Protein AF-A0AAX4JDZ2-F1 (afdb_monomer_lite)

InterPro domains:
  IPR023346 Lysozyme-like domain superfamily [SSF53955] (134-246)

Radius of gyration: 24.11 Å; chains: 1; bounding box: 50×88×42 Å

Foldseek 3Di:
DDDDDDDDDDDDDDDDCLVVVLVVVVVVVPDPVVVVPDPDPPDPDDQDADDDDPDDDDPVNVVVSVVVPDDDPPDDHDHDDDPPPPPPPVPPQDLLLVLVLVVLCVVVPVVVSVVCVVLSSVLLSLCVVQQPDDLLLSLLLSLQLCLVQVHVVFFFDDPDPPDPLFFFGASNRGGDLVLLVVLLVQQPVSDNCSVVVVVLNDSDSSSSNSVSSSVCVQCPPHDSDLLSVCVSSVDVQSVVCVVVVVPDPRDPSSVSSVVSSVVSSVSSVD

Secondary structure (DSSP, 8-state):
----------------SHHHHHHHHHHHHT-HHHHTT---TT------------SS--HHHHHHHHHHS---TTS----------------PPPHHHHHHHHHHHHHH-HHHHHHHHHHHHHHHHHHHHH----HHHHHHHHHHHHHHTTTTT-SB-SS-SS-GGG--BTTTTB-SHHHHHHHHHH-TT---TTT-GGGGGS--HHHHHHHHHHHHHHSTTS--SHHHHHHHH--HHHHHHHHTTT-SPPPHHHHHHHHHHHHHHHHHH-

Structure (mmCIF, N/CA/C/O backbone):
data_AF-A0AAX4JDZ2-F1
#
_entry.id   AF-A0AAX4JDZ2-F1
#
loop_
_atom_site.group_PDB
_atom_site.id
_atom_site.type_symbol
_atom_site.label_atom_id
_atom_site.label_alt_id
_atom_site.label_comp_id
_atom_site.label_asym_id
_atom_site.label_entity_id
_atom_site.label_seq_id
_atom_site.pdbx_PDB_ins_code
_atom_site.Cartn_x
_atom_site.Cartn_y
_atom_site.Cartn_z
_atom_site.occupancy
_atom_site.B_iso_or_equiv
_atom_site.auth_seq_id
_atom_site.auth_comp_id
_atom_site.auth_asym_id
_atom_site.auth_atom_id
_atom_site.pdbx_PDB_model_num
ATOM 1 N N . MET A 1 1 ? 17.014 59.373 21.512 1.00 30.84 1 MET A N 1
ATOM 2 C CA . MET A 1 1 ? 15.820 59.521 20.658 1.00 30.84 1 MET A CA 1
ATOM 3 C C . MET A 1 1 ? 15.565 58.153 20.028 1.00 30.84 1 MET A C 1
ATOM 5 O O . MET A 1 1 ? 16.362 57.772 19.191 1.00 30.84 1 MET A O 1
ATOM 9 N N . LEU A 1 2 ? 14.574 57.427 20.584 1.00 27.11 2 LEU A N 1
ATOM 10 C CA . LEU A 1 2 ? 13.854 56.201 20.146 1.00 27.11 2 LEU A CA 1
ATOM 11 C C . LEU A 1 2 ? 14.637 55.051 19.458 1.00 27.11 2 LEU A C 1
ATOM 13 O O . LEU A 1 2 ? 15.335 55.290 18.490 1.00 27.11 2 LEU A O 1
ATOM 17 N N . CYS A 1 3 ? 14.450 53.751 19.706 1.00 23.94 3 CYS A N 1
ATOM 18 C CA . CYS A 1 3 ? 13.946 52.873 20.777 1.00 23.94 3 CYS A CA 1
ATOM 19 C C . CYS A 1 3 ? 13.861 51.464 20.134 1.00 23.94 3 CYS A C 1
ATOM 21 O O . CYS A 1 3 ? 13.237 51.368 19.087 1.00 23.94 3 CYS A O 1
ATOM 23 N N . PHE A 1 4 ? 14.396 50.421 20.797 1.00 25.47 4 PHE A N 1
ATOM 24 C CA . PHE A 1 4 ? 14.021 48.982 20.730 1.00 25.47 4 PHE A CA 1
ATOM 25 C C . PHE A 1 4 ? 14.063 48.238 19.362 1.00 25.47 4 PHE A C 1
ATOM 27 O O . PHE A 1 4 ? 13.753 48.777 18.318 1.00 25.47 4 PHE A O 1
ATOM 34 N N . SER A 1 5 ? 14.389 46.945 19.252 1.00 25.00 5 SER A N 1
ATOM 35 C CA . SER A 1 5 ? 14.371 45.836 20.217 1.00 25.00 5 SER A CA 1
ATOM 36 C C . SER A 1 5 ? 15.229 44.661 19.721 1.00 25.00 5 SER A C 1
ATOM 38 O O . SER A 1 5 ? 15.422 44.457 18.526 1.00 25.00 5 SER A O 1
ATOM 40 N N . GLN A 1 6 ? 15.727 43.897 20.690 1.00 29.98 6 GLN A N 1
ATOM 41 C CA . GLN A 1 6 ? 16.397 42.607 20.558 1.00 29.98 6 GLN A CA 1
ATOM 42 C C . GLN A 1 6 ? 15.488 41.540 19.931 1.00 29.98 6 GLN A C 1
ATOM 44 O O . GLN A 1 6 ? 14.283 41.541 20.173 1.00 29.98 6 GLN A O 1
ATOM 49 N N . LEU A 1 7 ? 16.094 40.534 19.294 1.00 23.05 7 LEU A N 1
ATOM 50 C CA . LEU A 1 7 ? 15.647 39.149 19.456 1.00 23.05 7 LEU A CA 1
ATOM 51 C C . LEU A 1 7 ? 16.812 38.179 19.232 1.00 23.05 7 LEU A C 1
ATOM 53 O O . LEU A 1 7 ? 17.302 37.979 18.124 1.00 23.05 7 LEU A O 1
ATOM 57 N N . LEU A 1 8 ? 17.251 37.608 20.349 1.00 28.73 8 LEU A N 1
ATOM 58 C CA . LEU A 1 8 ? 18.129 36.455 20.480 1.00 28.73 8 LEU A CA 1
ATOM 59 C C . LEU A 1 8 ? 17.208 35.303 20.902 1.00 28.73 8 LEU A C 1
ATOM 61 O O . LEU A 1 8 ? 16.627 35.394 21.980 1.00 28.73 8 LEU A O 1
ATOM 65 N N . VAL A 1 9 ? 17.055 34.248 20.095 1.00 22.81 9 VAL A N 1
ATOM 66 C CA . VAL A 1 9 ? 16.533 32.949 20.561 1.00 22.81 9 VAL A CA 1
ATOM 67 C C . VAL A 1 9 ? 17.255 31.813 19.834 1.00 22.81 9 VAL A C 1
ATOM 69 O O . VAL A 1 9 ? 17.346 31.780 18.610 1.00 22.81 9 VAL A O 1
ATOM 72 N N . PHE A 1 10 ? 17.774 30.895 20.648 1.00 27.27 10 PHE A N 1
ATOM 73 C CA . PHE A 1 10 ? 18.385 29.615 20.307 1.00 27.27 10 PHE A CA 1
ATOM 74 C C . PHE A 1 10 ? 17.372 28.610 19.739 1.00 27.27 10 PHE A C 1
ATOM 76 O O . PHE A 1 10 ? 16.238 28.528 20.203 1.00 27.27 10 PHE A O 1
ATOM 83 N N . GLY A 1 11 ? 17.842 27.741 18.842 1.00 23.28 11 GLY A N 1
ATOM 84 C CA . GLY A 1 11 ? 17.138 26.519 18.456 1.00 23.28 11 GLY A CA 1
ATOM 85 C C . GLY A 1 11 ? 18.018 25.595 17.618 1.00 23.28 11 GLY A C 1
ATOM 86 O O . GLY A 1 11 ? 17.948 25.616 16.396 1.00 23.28 11 GLY A O 1
ATOM 87 N N . MET A 1 12 ? 18.856 24.781 18.269 1.00 33.34 12 MET A N 1
ATOM 88 C CA . MET A 1 12 ? 19.470 23.609 17.637 1.00 33.34 12 MET A CA 1
ATOM 89 C C . MET A 1 12 ? 18.431 22.488 17.540 1.00 33.34 12 MET A C 1
ATOM 91 O O . MET A 1 12 ? 18.140 21.902 18.576 1.00 33.34 12 MET A O 1
ATOM 95 N N . ILE A 1 13 ? 17.933 22.146 16.342 1.00 26.91 13 ILE A N 1
ATOM 96 C CA . ILE A 1 13 ? 17.355 20.820 16.033 1.00 26.91 13 ILE A CA 1
ATOM 97 C C . ILE A 1 13 ? 17.616 20.449 14.553 1.00 26.91 13 ILE A C 1
ATOM 99 O O . ILE A 1 13 ? 17.142 21.117 13.643 1.00 26.91 13 ILE A O 1
ATOM 103 N N . SER A 1 14 ? 18.318 19.322 14.367 1.00 29.61 14 SER A N 1
ATOM 104 C CA . SER A 1 14 ? 18.312 18.380 13.227 1.00 29.61 14 SER A CA 1
ATOM 105 C C . SER A 1 14 ? 18.749 18.843 11.824 1.00 29.61 14 SER A C 1
ATOM 107 O O . SER A 1 14 ? 17.955 19.274 10.991 1.00 29.61 14 SER A O 1
ATOM 109 N N . VAL A 1 15 ? 20.010 18.540 11.507 1.00 36.84 15 VAL A N 1
ATOM 110 C CA . VAL A 1 15 ? 20.581 18.475 10.154 1.00 36.84 15 VAL A CA 1
ATOM 111 C C . VAL A 1 15 ? 20.045 17.228 9.431 1.00 36.84 15 VAL A C 1
ATOM 113 O O . VAL A 1 15 ? 20.502 16.125 9.712 1.00 36.84 15 VAL A O 1
ATOM 116 N N . ALA A 1 16 ? 19.083 17.375 8.512 1.00 32.06 16 ALA A N 1
ATOM 117 C CA . ALA A 1 16 ? 18.713 16.284 7.589 1.00 32.06 16 ALA A CA 1
ATOM 118 C C . ALA A 1 16 ? 18.135 16.713 6.219 1.00 32.06 16 ALA A C 1
ATOM 120 O O . ALA A 1 16 ? 17.876 15.849 5.389 1.00 32.06 16 ALA A O 1
ATOM 121 N N . SER A 1 17 ? 17.951 18.007 5.926 1.00 39.69 17 SER A N 1
ATOM 122 C CA . SER A 1 17 ? 17.262 18.460 4.694 1.00 39.69 17 SER A CA 1
ATOM 123 C C . SER A 1 17 ? 18.022 19.493 3.850 1.00 39.69 17 SER A C 1
ATOM 125 O O . SER A 1 17 ? 17.477 20.040 2.896 1.00 39.69 17 SER A O 1
ATOM 127 N N . CYS A 1 18 ? 19.290 19.767 4.162 1.00 39.09 18 CYS A N 1
ATOM 128 C CA . CYS A 1 18 ? 20.051 20.821 3.479 1.00 39.09 18 CYS A CA 1
ATOM 129 C C . CYS A 1 18 ? 20.471 20.428 2.040 1.00 39.09 18 CYS A C 1
ATOM 131 O O . CYS A 1 18 ? 20.629 21.290 1.177 1.00 39.09 18 CYS A O 1
ATOM 133 N N . SER A 1 19 ? 20.614 19.128 1.750 1.00 44.16 19 SER A N 1
ATOM 134 C CA . SER A 1 19 ? 21.010 18.624 0.425 1.00 44.16 19 SER A CA 1
ATOM 135 C C . SER A 1 19 ? 19.895 18.735 -0.618 1.00 44.16 19 SER A C 1
ATOM 137 O O . SER A 1 19 ? 20.158 19.144 -1.744 1.00 44.16 19 SER A O 1
ATOM 139 N N . SER A 1 20 ? 18.646 18.453 -0.242 1.00 46.78 20 SER A N 1
ATOM 140 C CA . SER A 1 20 ? 17.504 18.494 -1.163 1.00 46.78 20 SER A CA 1
ATOM 141 C C . SER A 1 20 ? 17.122 19.916 -1.577 1.00 46.78 20 SER A C 1
ATOM 143 O O . SER A 1 20 ? 16.695 20.124 -2.709 1.00 46.78 20 SER A O 1
ATOM 145 N N . LEU A 1 21 ? 17.321 20.908 -0.700 1.00 41.22 21 LEU A N 1
ATOM 146 C CA . LEU A 1 21 ? 17.082 22.317 -1.023 1.00 41.22 21 LEU A CA 1
ATOM 147 C C . LEU A 1 21 ? 18.132 22.855 -2.009 1.00 41.22 21 LEU A C 1
ATOM 149 O O . LEU A 1 21 ? 17.783 23.517 -2.985 1.00 41.22 21 LEU A O 1
ATOM 153 N N . MET A 1 22 ? 19.408 22.526 -1.787 1.00 44.38 22 MET A N 1
ATOM 154 C CA . MET A 1 22 ? 20.502 22.883 -2.697 1.00 44.38 22 MET A CA 1
ATOM 155 C C . MET A 1 22 ? 20.336 22.242 -4.079 1.00 44.38 22 MET A C 1
ATOM 157 O O . MET A 1 22 ? 20.552 22.917 -5.084 1.00 44.38 22 MET A O 1
ATOM 161 N N . GLU A 1 23 ? 19.899 20.981 -4.143 1.00 47.97 23 GLU A N 1
ATOM 162 C CA . GLU A 1 23 ? 19.609 20.292 -5.407 1.00 47.97 23 GLU A CA 1
ATOM 163 C C . GLU A 1 23 ? 18.425 20.924 -6.156 1.00 47.97 23 GLU A C 1
ATOM 165 O O . GLU A 1 23 ? 18.503 21.105 -7.370 1.00 47.97 23 GLU A O 1
ATOM 170 N N . LEU A 1 24 ? 17.360 21.331 -5.453 1.00 45.09 24 LEU A N 1
ATOM 171 C CA . LEU A 1 24 ? 16.207 22.026 -6.046 1.00 45.09 24 LEU A CA 1
ATOM 172 C C . LEU A 1 24 ? 16.579 23.410 -6.596 1.00 45.09 24 LEU A C 1
ATOM 174 O O . LEU A 1 24 ? 16.146 23.784 -7.686 1.00 45.09 24 LEU A O 1
ATOM 178 N N . VAL A 1 25 ? 17.414 24.158 -5.869 1.00 46.03 25 VAL A N 1
ATOM 179 C CA . VAL A 1 25 ? 17.917 25.469 -6.308 1.00 46.03 25 VAL A CA 1
ATOM 180 C C . VAL A 1 25 ? 18.849 25.321 -7.515 1.00 46.03 25 VAL A C 1
ATOM 182 O O . VAL A 1 25 ? 18.736 26.089 -8.470 1.00 46.03 25 VAL A O 1
ATOM 185 N N . GLN A 1 26 ? 19.723 24.311 -7.525 1.00 46.62 26 GLN A N 1
ATOM 186 C CA . GLN A 1 26 ? 20.589 24.016 -8.671 1.00 46.62 26 GLN A CA 1
ATOM 187 C C . GLN A 1 26 ? 19.784 23.567 -9.898 1.00 46.62 26 GLN A C 1
ATOM 189 O O . GLN A 1 26 ? 20.041 24.044 -11.001 1.00 46.62 26 GLN A O 1
ATOM 194 N N . GLN A 1 27 ? 18.766 22.719 -9.730 1.00 46.00 27 GLN A N 1
ATOM 195 C CA . GLN A 1 27 ? 17.892 22.298 -10.832 1.00 46.00 27 GLN A CA 1
ATOM 196 C C . GLN A 1 27 ? 17.083 23.462 -11.418 1.00 46.00 27 GLN A C 1
ATOM 198 O O . GLN A 1 27 ? 16.957 23.560 -12.639 1.00 46.00 27 GLN A O 1
ATOM 203 N N . ALA A 1 28 ? 16.590 24.378 -10.579 1.00 42.78 28 ALA A N 1
ATOM 204 C CA . ALA A 1 28 ? 15.895 25.578 -11.043 1.00 42.78 28 ALA A CA 1
ATOM 205 C C . ALA A 1 28 ? 16.829 26.520 -11.829 1.00 42.78 28 ALA A C 1
ATOM 207 O O . ALA A 1 28 ? 16.436 27.027 -12.883 1.00 42.78 28 ALA A O 1
ATOM 208 N N . ALA A 1 29 ? 18.076 26.689 -11.368 1.00 42.66 29 ALA A N 1
ATOM 209 C CA . ALA A 1 29 ? 19.101 27.511 -12.020 1.00 42.66 29 ALA A CA 1
ATOM 210 C C . ALA A 1 29 ? 19.595 26.940 -13.366 1.00 42.66 29 ALA A C 1
ATOM 212 O O . ALA A 1 29 ? 20.077 27.689 -14.215 1.00 42.66 29 ALA A O 1
ATOM 213 N N . HIS A 1 30 ? 19.460 25.628 -13.580 1.00 38.81 30 HIS A N 1
ATOM 214 C CA . HIS A 1 30 ? 19.855 24.950 -14.819 1.00 38.81 30 HIS A CA 1
ATOM 215 C C . HIS A 1 30 ? 18.712 24.755 -15.828 1.00 38.81 30 HIS A C 1
ATOM 217 O O . HIS A 1 30 ? 18.957 24.239 -16.916 1.00 38.81 30 HIS A O 1
ATOM 223 N N . SER A 1 31 ? 17.477 25.169 -15.518 1.00 38.97 31 SER A N 1
ATOM 224 C CA . SER A 1 31 ? 16.388 25.120 -16.500 1.00 38.97 31 SER A CA 1
ATOM 225 C C . SER A 1 31 ? 16.448 26.320 -17.460 1.00 38.97 31 SER A C 1
ATOM 227 O O . SER A 1 31 ? 16.406 27.482 -17.044 1.00 38.97 31 SER A O 1
ATOM 229 N N . ASP A 1 32 ? 16.496 26.052 -18.769 1.00 36.53 32 ASP A N 1
ATOM 230 C CA . ASP A 1 32 ? 16.532 27.074 -19.835 1.00 36.53 32 ASP A CA 1
ATOM 231 C C . ASP A 1 32 ? 15.329 28.036 -19.818 1.00 36.53 32 ASP A C 1
ATOM 233 O O . ASP A 1 32 ? 15.375 29.129 -20.386 1.00 36.53 32 ASP A O 1
ATOM 237 N N . SER A 1 33 ? 14.251 27.660 -19.128 1.00 36.38 33 SER A N 1
ATOM 238 C CA . SER A 1 33 ? 13.079 28.497 -18.865 1.00 36.38 33 SER A CA 1
ATOM 239 C C . SER A 1 33 ? 13.370 29.707 -17.969 1.00 36.38 33 SER A C 1
ATOM 241 O O . SER A 1 33 ? 12.733 30.742 -18.152 1.00 36.38 33 SER A O 1
ATOM 243 N N . TYR A 1 34 ? 14.335 29.620 -17.046 1.00 33.53 34 TYR A N 1
ATOM 244 C CA . TYR A 1 34 ? 14.702 30.731 -16.153 1.00 33.53 34 TYR A CA 1
ATOM 245 C C . TYR A 1 34 ? 15.837 31.601 -16.714 1.00 33.53 34 TYR A C 1
ATOM 247 O O . TYR A 1 34 ? 15.858 32.810 -16.483 1.00 33.53 34 TYR A O 1
ATOM 255 N N . ASN A 1 35 ? 16.726 31.029 -17.534 1.00 33.53 35 ASN A N 1
ATOM 256 C CA . ASN A 1 35 ? 17.834 31.765 -18.159 1.00 33.53 35 ASN A CA 1
ATOM 257 C C . ASN A 1 35 ? 17.394 32.771 -19.239 1.00 33.53 35 ASN A C 1
ATOM 259 O O . ASN A 1 35 ? 18.171 33.644 -19.617 1.00 33.53 35 ASN A O 1
ATOM 263 N N . LYS A 1 36 ? 16.138 32.721 -19.704 1.00 33.28 36 LYS A N 1
ATOM 264 C CA . LYS A 1 36 ? 15.611 33.686 -20.686 1.00 33.28 36 LYS A CA 1
ATOM 265 C C . LYS A 1 36 ? 15.254 35.064 -20.115 1.00 33.28 36 LYS A C 1
ATOM 267 O O . LYS A 1 36 ? 14.952 35.961 -20.896 1.00 33.28 36 LYS A O 1
ATOM 272 N N . ILE A 1 37 ? 15.293 35.266 -18.794 1.00 36.41 37 ILE A N 1
ATOM 273 C CA . ILE A 1 37 ? 14.879 36.542 -18.173 1.00 36.41 37 ILE A CA 1
ATOM 274 C C . ILE A 1 37 ? 16.061 37.502 -17.929 1.00 36.41 37 ILE A C 1
ATOM 276 O O . ILE A 1 37 ? 15.850 38.699 -17.732 1.00 36.41 37 ILE A O 1
ATOM 280 N N . CYS A 1 38 ? 17.310 37.046 -18.049 1.00 36.91 38 CYS A N 1
ATOM 281 C CA . CYS A 1 38 ? 18.481 37.862 -17.718 1.00 36.91 38 CYS A CA 1
ATOM 282 C C . CYS A 1 38 ? 19.455 38.001 -18.892 1.00 36.91 38 CYS A C 1
ATOM 284 O O . CYS A 1 38 ? 20.513 37.380 -18.900 1.00 36.91 38 CYS A O 1
ATOM 286 N N . VAL A 1 39 ? 19.136 38.864 -19.861 1.00 34.91 39 VAL A N 1
ATOM 287 C CA . VAL A 1 39 ? 20.132 39.347 -20.834 1.00 34.91 39 VAL A CA 1
ATOM 288 C C . VAL A 1 39 ? 19.979 40.855 -21.049 1.00 34.91 39 VAL A C 1
ATOM 290 O O . VAL A 1 39 ? 19.346 41.302 -21.998 1.00 34.91 39 VAL A O 1
ATOM 293 N N . ASP A 1 40 ? 20.571 41.641 -20.150 1.00 35.12 40 ASP A N 1
ATOM 294 C CA . ASP A 1 40 ? 21.174 42.943 -20.474 1.00 35.12 40 ASP A CA 1
ATOM 295 C C . ASP A 1 40 ? 22.268 43.251 -19.426 1.00 35.12 40 ASP A C 1
ATOM 297 O O . ASP A 1 40 ? 21.950 43.594 -18.285 1.00 35.12 40 ASP A O 1
ATOM 301 N N . PRO A 1 41 ? 23.566 43.121 -19.761 1.00 36.78 41 PRO A N 1
ATOM 302 C CA . PRO A 1 41 ? 24.662 43.346 -18.816 1.00 36.78 41 PRO A CA 1
ATOM 303 C C . PRO A 1 41 ? 24.849 44.811 -18.387 1.00 36.78 41 PRO A C 1
ATOM 305 O O . PRO A 1 41 ? 25.717 45.078 -17.554 1.00 36.78 41 PRO A O 1
ATOM 308 N N . LYS A 1 42 ? 24.115 45.772 -18.971 1.00 34.84 42 LYS A N 1
ATOM 309 C CA . LYS A 1 42 ? 24.341 47.212 -18.749 1.00 34.84 42 LYS A CA 1
ATOM 310 C C . LYS A 1 42 ? 23.187 47.947 -18.060 1.00 34.84 42 LYS A C 1
ATOM 312 O O . LYS A 1 42 ? 23.364 49.109 -17.708 1.00 34.84 42 LYS A O 1
ATOM 317 N N . ASN A 1 43 ? 22.065 47.279 -17.781 1.00 37.03 43 ASN A N 1
ATOM 318 C CA . ASN A 1 43 ? 20.909 47.862 -17.089 1.00 37.03 43 ASN A CA 1
ATOM 319 C C . ASN A 1 43 ? 20.535 47.049 -15.834 1.00 37.03 43 ASN A C 1
ATOM 321 O O . ASN A 1 43 ? 19.559 46.300 -15.810 1.00 37.03 43 ASN A O 1
ATOM 325 N N . CYS A 1 44 ? 21.303 47.212 -14.752 1.00 37.38 44 CYS A N 1
ATOM 326 C CA . CYS A 1 44 ? 20.942 46.686 -13.428 1.00 37.38 44 CYS A CA 1
ATOM 327 C C . CYS A 1 44 ? 19.861 47.556 -12.760 1.00 37.38 44 CYS A C 1
ATOM 329 O O . CYS A 1 44 ? 20.110 48.229 -11.763 1.00 37.38 44 CYS A O 1
ATOM 331 N N . SER A 1 45 ? 18.648 47.536 -13.304 1.00 35.78 45 SER A N 1
ATOM 332 C CA . SER A 1 45 ? 17.441 48.029 -12.631 1.00 35.78 45 SER A CA 1
ATOM 333 C C . SER A 1 45 ? 16.252 47.135 -12.971 1.00 35.78 45 SER A C 1
ATOM 335 O O . SER A 1 45 ? 15.269 47.555 -13.576 1.00 35.78 45 SER A O 1
ATOM 337 N N . ARG A 1 46 ? 16.333 45.855 -12.600 1.00 38.12 46 ARG A N 1
ATOM 338 C CA . ARG A 1 46 ? 15.165 44.971 -12.640 1.00 38.12 46 ARG A CA 1
ATOM 339 C C . ARG A 1 46 ? 15.029 44.209 -11.336 1.00 38.12 46 ARG A C 1
ATOM 341 O O . ARG A 1 46 ? 15.890 43.416 -10.963 1.00 38.12 46 ARG A O 1
ATOM 348 N N . GLU A 1 47 ? 13.933 44.499 -10.647 1.00 39.47 47 GLU A N 1
ATOM 349 C CA . GLU A 1 47 ? 13.402 43.693 -9.558 1.00 39.47 47 GLU A CA 1
ATOM 350 C C . GLU A 1 47 ? 13.156 42.276 -10.097 1.00 39.47 47 GLU A C 1
ATOM 352 O O . GLU A 1 47 ? 12.436 42.086 -11.075 1.00 39.47 47 GLU A O 1
ATOM 357 N N . CYS A 1 48 ? 13.819 41.280 -9.510 1.00 39.62 48 CYS A N 1
ATOM 358 C CA . CYS A 1 48 ? 13.557 39.879 -9.813 1.00 39.62 48 CYS A CA 1
ATOM 359 C C . CYS A 1 48 ? 12.551 39.353 -8.790 1.00 39.62 48 CYS A C 1
ATOM 361 O O . CYS A 1 48 ? 12.914 39.069 -7.649 1.00 39.62 48 CYS A O 1
ATOM 363 N N . ASP A 1 49 ? 11.292 39.221 -9.201 1.00 40.59 49 ASP A N 1
ATOM 364 C CA . ASP A 1 49 ? 10.258 38.588 -8.386 1.00 40.59 49 ASP A CA 1
ATOM 365 C C . ASP A 1 49 ? 10.428 37.065 -8.424 1.00 40.59 49 ASP A C 1
ATOM 367 O O . ASP A 1 49 ? 10.004 36.384 -9.360 1.00 40.59 49 ASP A O 1
ATOM 371 N N . ILE A 1 50 ? 11.050 36.507 -7.387 1.00 42.03 50 ILE A N 1
ATOM 372 C CA . ILE A 1 50 ? 11.156 35.057 -7.210 1.00 42.03 50 ILE A CA 1
ATOM 373 C C . ILE A 1 50 ? 9.962 34.586 -6.374 1.00 42.03 50 ILE A C 1
ATOM 375 O O . ILE A 1 50 ? 9.854 34.890 -5.187 1.00 42.03 50 ILE A O 1
ATOM 379 N N . LYS A 1 51 ? 9.063 33.809 -6.988 1.00 40.81 51 LYS A N 1
ATOM 380 C CA . LYS A 1 51 ? 7.982 33.108 -6.278 1.00 40.81 51 LYS A CA 1
ATOM 381 C C . LYS A 1 51 ? 8.481 31.741 -5.816 1.00 40.81 51 LYS A C 1
ATOM 383 O O . LYS A 1 51 ? 8.730 30.874 -6.647 1.00 40.81 51 LYS A O 1
ATOM 388 N N . ILE A 1 52 ? 8.600 31.544 -4.505 1.00 42.38 52 ILE A N 1
ATOM 389 C CA . ILE A 1 52 ? 8.990 30.258 -3.909 1.00 42.38 52 ILE A CA 1
ATOM 390 C C . ILE A 1 52 ? 7.759 29.631 -3.235 1.00 42.38 52 ILE A C 1
ATOM 392 O O . ILE A 1 52 ? 7.199 30.254 -2.332 1.00 42.38 52 ILE A O 1
ATOM 396 N N . PRO A 1 53 ? 7.318 28.422 -3.633 1.00 37.34 53 PRO A N 1
ATOM 397 C CA . PRO A 1 53 ? 6.259 27.700 -2.934 1.00 37.34 53 PRO A CA 1
ATOM 398 C C . PRO A 1 53 ? 6.744 27.262 -1.545 1.00 37.34 53 PRO A C 1
ATOM 400 O O . PRO A 1 53 ? 7.666 26.457 -1.408 1.00 37.34 53 PRO A O 1
ATOM 403 N N . THR A 1 54 ? 6.133 27.797 -0.492 1.00 42.91 54 THR A N 1
ATOM 404 C CA . THR A 1 54 ? 6.466 27.484 0.902 1.00 42.91 54 THR A CA 1
ATOM 405 C C . THR A 1 54 ? 5.881 26.142 1.314 1.00 42.91 54 THR A C 1
ATOM 407 O O . THR A 1 54 ? 4.772 26.086 1.832 1.00 42.91 54 THR A O 1
ATOM 410 N N . PHE A 1 55 ? 6.642 25.062 1.146 1.00 38.94 55 PHE A N 1
ATOM 411 C CA . PHE A 1 55 ? 6.409 23.859 1.954 1.00 38.94 55 PHE A CA 1
ATOM 412 C C . PHE A 1 55 ? 7.590 23.419 2.817 1.00 38.94 55 PHE A C 1
ATOM 414 O O . PHE A 1 55 ? 7.369 22.629 3.727 1.00 38.94 55 PHE A O 1
ATOM 421 N N . CYS A 1 56 ? 8.807 23.947 2.644 1.00 39.97 56 CYS A N 1
ATOM 422 C CA . CYS A 1 56 ? 9.969 23.476 3.414 1.00 39.97 56 CYS A CA 1
ATOM 423 C C . CYS A 1 56 ? 11.085 24.525 3.563 1.00 39.97 56 CYS A C 1
ATOM 425 O O . CYS A 1 56 ? 12.228 24.226 3.230 1.00 39.97 56 CYS A O 1
ATOM 427 N N . ILE A 1 57 ? 10.816 25.747 4.042 1.00 42.38 57 ILE A N 1
ATOM 428 C CA . ILE A 1 57 ? 11.933 26.659 4.339 1.00 42.38 57 ILE A CA 1
ATOM 429 C C . ILE A 1 57 ? 11.764 27.342 5.693 1.00 42.38 57 ILE A C 1
ATOM 431 O O . ILE A 1 57 ? 10.898 28.195 5.876 1.00 42.38 57 ILE A O 1
ATOM 435 N N . ALA A 1 58 ? 12.620 26.964 6.645 1.00 43.69 58 ALA A N 1
ATOM 436 C CA . ALA A 1 58 ? 12.895 27.786 7.813 1.00 43.69 58 ALA A CA 1
ATOM 437 C C . ALA A 1 58 ? 13.561 29.082 7.324 1.00 43.69 58 ALA A C 1
ATOM 439 O O . ALA A 1 58 ? 14.518 29.033 6.554 1.00 43.69 58 ALA A O 1
ATOM 440 N N . PHE A 1 59 ? 13.041 30.236 7.748 1.00 41.91 59 PHE A N 1
ATOM 441 C CA . PHE A 1 59 ? 13.399 31.582 7.264 1.00 41.91 59 PHE A CA 1
ATOM 442 C C . PHE A 1 59 ? 14.911 31.878 7.169 1.00 41.91 59 PHE A C 1
ATOM 444 O O . PHE A 1 59 ? 15.321 32.739 6.392 1.00 41.91 59 PHE A O 1
ATOM 451 N N . THR A 1 60 ? 15.747 31.167 7.923 1.00 42.88 60 THR A N 1
ATOM 452 C CA . THR A 1 60 ? 17.208 31.297 7.923 1.00 42.88 60 THR A CA 1
ATOM 453 C C . THR A 1 60 ? 17.905 30.712 6.687 1.00 42.88 60 THR A C 1
ATOM 455 O O . THR A 1 60 ? 18.968 31.213 6.324 1.00 42.88 60 THR A O 1
ATOM 458 N N . ASP A 1 61 ? 17.323 29.723 5.997 1.00 48.97 61 ASP A N 1
ATOM 459 C CA . ASP A 1 61 ? 18.001 29.017 4.890 1.00 48.97 61 ASP A CA 1
ATOM 460 C C . ASP A 1 61 ? 17.896 29.715 3.524 1.00 48.97 61 ASP A C 1
ATOM 462 O O . ASP A 1 61 ? 18.728 29.498 2.640 1.00 48.97 61 ASP A O 1
ATOM 466 N N . VAL A 1 62 ? 16.917 30.609 3.336 1.00 46.84 62 VAL A N 1
ATOM 467 C CA . VAL A 1 62 ? 16.793 31.384 2.085 1.00 46.84 62 VAL A CA 1
ATOM 468 C C . VAL A 1 62 ? 17.959 32.363 1.942 1.00 46.84 62 VAL A C 1
ATOM 470 O O . VAL A 1 62 ? 18.570 32.463 0.879 1.00 46.84 62 VAL A O 1
ATOM 473 N N . TYR A 1 63 ? 18.302 33.068 3.022 1.00 46.59 63 TYR A N 1
ATOM 474 C CA . TYR A 1 63 ? 19.356 34.082 3.001 1.00 46.59 63 TYR A CA 1
ATOM 475 C C . TYR A 1 63 ? 20.750 33.472 2.817 1.00 46.59 63 TYR A C 1
ATOM 477 O O . TYR A 1 63 ? 21.573 34.039 2.099 1.00 46.59 63 TYR A O 1
ATOM 485 N N . SER A 1 64 ? 21.013 32.299 3.401 1.00 49.00 64 SER A N 1
ATOM 486 C CA . SER A 1 64 ? 22.290 31.587 3.257 1.00 49.00 64 SER A CA 1
ATOM 487 C C . SER A 1 64 ? 22.471 30.972 1.862 1.00 49.00 64 SER A C 1
ATOM 489 O O . SER A 1 64 ? 23.589 30.983 1.339 1.00 49.00 64 SER A O 1
ATOM 491 N N . CYS A 1 65 ? 21.392 30.513 1.216 1.00 48.62 65 CYS A N 1
ATOM 492 C CA . CYS A 1 65 ? 21.427 30.047 -0.175 1.00 48.62 65 CYS A CA 1
ATOM 493 C C . CYS A 1 65 ? 21.675 31.194 -1.167 1.00 48.62 65 CYS A C 1
ATOM 495 O O . CYS A 1 65 ? 22.523 31.068 -2.050 1.00 48.62 65 CYS A O 1
ATOM 497 N N . ILE A 1 66 ? 21.004 32.337 -0.985 1.00 49.25 66 ILE A N 1
ATOM 498 C CA . ILE A 1 66 ? 21.198 33.529 -1.828 1.00 49.25 66 ILE A CA 1
ATOM 499 C C . ILE A 1 66 ? 22.614 34.104 -1.652 1.00 49.25 66 ILE A C 1
ATOM 501 O O . ILE A 1 66 ? 23.247 34.491 -2.630 1.00 49.25 66 ILE A O 1
ATOM 505 N N . ALA A 1 67 ? 23.160 34.097 -0.432 1.00 52.22 67 ALA A N 1
ATOM 506 C CA . ALA A 1 67 ? 24.519 34.574 -0.172 1.00 52.22 67 ALA A CA 1
ATOM 507 C C . ALA A 1 67 ? 25.615 33.689 -0.804 1.00 52.22 67 ALA A C 1
ATOM 509 O O . ALA A 1 67 ? 26.679 34.197 -1.158 1.00 52.22 67 ALA A O 1
ATOM 510 N N . LYS A 1 68 ? 25.374 32.378 -0.968 1.00 47.47 68 LYS A N 1
ATOM 511 C CA . LYS A 1 68 ? 26.322 31.446 -1.613 1.00 47.47 68 LYS A CA 1
ATOM 512 C C . LYS A 1 68 ? 26.275 31.491 -3.144 1.00 47.47 68 LYS A C 1
ATOM 514 O O . LYS A 1 68 ? 27.278 31.187 -3.790 1.00 47.47 68 LYS A O 1
ATOM 519 N N . ALA A 1 69 ? 25.150 31.896 -3.730 1.00 49.62 69 ALA A N 1
ATOM 520 C CA . ALA A 1 69 ? 24.971 32.003 -5.172 1.00 49.62 69 ALA A CA 1
ATOM 521 C C . ALA A 1 69 ? 25.261 33.434 -5.679 1.00 49.62 69 ALA A C 1
ATOM 523 O O . ALA A 1 69 ? 24.366 34.199 -6.003 1.00 49.62 69 ALA A O 1
ATOM 524 N N . TRP A 1 70 ? 26.544 33.790 -5.796 1.00 46.56 70 TRP A N 1
ATOM 525 C CA . TRP A 1 70 ? 27.034 34.685 -6.863 1.00 46.56 70 TRP A CA 1
ATOM 526 C C . TRP A 1 70 ? 26.498 36.133 -6.961 1.00 46.56 70 TRP A C 1
ATOM 528 O O . TRP A 1 70 ? 26.537 36.730 -8.038 1.00 46.56 70 TRP A O 1
ATOM 538 N N . CYS A 1 71 ? 26.117 36.789 -5.864 1.00 43.59 71 CYS A N 1
ATOM 539 C CA . CYS A 1 71 ? 25.885 38.239 -5.899 1.00 43.59 71 CYS A CA 1
ATOM 540 C C . CYS A 1 71 ? 27.089 39.023 -5.358 1.00 43.59 71 CYS A C 1
ATOM 542 O O . CYS A 1 71 ? 27.363 39.037 -4.159 1.00 43.59 71 CYS A O 1
ATOM 544 N N . ARG A 1 72 ? 27.793 39.751 -6.243 1.00 44.84 72 ARG A N 1
ATOM 545 C CA . ARG A 1 72 ? 28.636 40.879 -5.811 1.00 44.84 72 ARG A CA 1
ATOM 546 C C . ARG A 1 72 ? 27.744 41.875 -5.047 1.00 44.84 72 ARG A C 1
ATOM 548 O O . ARG A 1 72 ? 26.639 42.150 -5.512 1.00 44.84 72 ARG A O 1
ATOM 555 N N . PRO A 1 73 ? 28.202 42.451 -3.923 1.00 41.53 73 PRO A N 1
ATOM 556 C CA . PRO A 1 73 ? 27.358 43.097 -2.905 1.00 41.53 73 PRO A CA 1
ATOM 557 C C . PRO A 1 73 ? 26.765 44.472 -3.291 1.00 41.53 73 PRO A C 1
ATOM 559 O O . PRO A 1 73 ? 26.612 45.338 -2.438 1.00 41.53 73 PRO A O 1
ATOM 562 N N . LYS A 1 74 ? 26.432 44.725 -4.565 1.00 42.62 74 LYS A N 1
ATOM 563 C CA . LYS A 1 74 ? 25.953 46.043 -5.029 1.00 42.62 74 LYS A CA 1
ATOM 564 C C . LYS A 1 74 ? 24.449 46.145 -5.296 1.00 42.62 74 LYS A C 1
ATOM 566 O O . LYS A 1 74 ? 23.976 47.245 -5.559 1.00 42.62 74 LYS A O 1
ATOM 571 N N . CYS A 1 75 ? 23.689 45.056 -5.203 1.00 45.34 75 CYS A N 1
ATOM 572 C CA . CYS A 1 75 ? 22.246 45.078 -5.447 1.00 45.34 75 CYS A CA 1
ATOM 573 C C . CYS A 1 75 ? 21.504 44.527 -4.227 1.00 45.34 75 CYS A C 1
ATOM 575 O O . CYS A 1 75 ? 21.691 43.372 -3.851 1.00 45.34 75 CYS A O 1
ATOM 577 N N . ALA A 1 76 ? 20.674 45.358 -3.595 1.00 43.75 76 ALA A N 1
ATOM 578 C CA . ALA A 1 76 ? 19.789 44.920 -2.525 1.00 43.75 76 ALA A CA 1
ATOM 579 C C . ALA A 1 76 ? 18.668 44.057 -3.124 1.00 43.75 76 ALA A C 1
ATOM 581 O O . ALA A 1 76 ? 17.848 44.552 -3.896 1.00 43.75 76 ALA A O 1
ATOM 582 N N . ILE A 1 77 ? 18.626 42.771 -2.778 1.00 45.66 77 ILE A N 1
ATOM 583 C CA . ILE A 1 77 ? 17.515 41.891 -3.148 1.00 45.66 77 ILE A CA 1
ATOM 584 C C . ILE A 1 77 ? 16.373 42.158 -2.163 1.00 45.66 77 ILE A C 1
ATOM 586 O O . ILE A 1 77 ? 16.462 41.814 -0.984 1.00 45.66 77 ILE A O 1
ATOM 590 N N . LYS A 1 78 ? 15.291 42.785 -2.635 1.00 40.59 78 LYS A N 1
ATOM 591 C CA . LYS A 1 78 ? 14.032 42.862 -1.884 1.00 40.59 78 LYS A CA 1
ATOM 592 C C . LYS A 1 78 ? 13.250 41.571 -2.101 1.00 40.59 78 LYS A C 1
ATOM 594 O O . LYS A 1 78 ? 12.523 41.435 -3.076 1.00 40.59 78 LYS A O 1
ATOM 599 N N . CYS A 1 79 ? 13.365 40.632 -1.170 1.00 42.38 79 CYS A N 1
ATOM 600 C CA . CYS A 1 79 ? 12.453 39.494 -1.118 1.00 42.38 79 CYS A CA 1
ATOM 601 C C . CYS A 1 79 ? 11.111 39.959 -0.541 1.00 42.38 79 CYS A C 1
ATOM 603 O O . CYS A 1 79 ? 11.001 40.217 0.659 1.00 42.38 79 CYS A O 1
ATOM 605 N N . LYS A 1 80 ? 10.078 40.069 -1.380 1.00 40.19 80 LYS A N 1
ATOM 606 C CA . LYS A 1 80 ? 8.710 40.279 -0.903 1.00 40.19 80 LYS A CA 1
ATOM 607 C C . LYS A 1 80 ? 8.107 38.922 -0.557 1.00 40.19 80 LYS A C 1
ATOM 609 O O . LYS A 1 80 ? 7.654 38.191 -1.433 1.00 40.19 80 LYS A O 1
ATOM 614 N N . VAL A 1 81 ? 8.108 38.583 0.729 1.00 42.72 81 VAL A N 1
ATOM 615 C CA . VAL A 1 81 ? 7.343 37.437 1.227 1.00 42.72 81 VAL A CA 1
ATOM 616 C C . VAL A 1 81 ? 5.870 37.802 1.095 1.00 42.72 81 VAL A C 1
ATOM 618 O O . VAL A 1 81 ? 5.363 38.658 1.818 1.00 42.72 81 VAL A O 1
ATOM 621 N N . LEU A 1 82 ? 5.193 37.211 0.116 1.00 36.66 82 LEU A N 1
ATOM 622 C CA . LEU A 1 82 ? 3.746 37.322 0.034 1.00 36.66 82 LEU A CA 1
ATOM 623 C C . LEU A 1 82 ? 3.165 36.468 1.166 1.00 36.66 82 LEU A C 1
ATOM 625 O O . LEU A 1 82 ? 3.532 35.294 1.262 1.00 36.66 82 LEU A O 1
ATOM 629 N N . PRO A 1 83 ? 2.290 37.014 2.030 1.00 37.25 83 PRO A N 1
ATOM 630 C CA . PRO A 1 83 ? 1.554 36.178 2.959 1.00 37.25 83 PRO A CA 1
ATOM 631 C C . PRO A 1 83 ? 0.779 35.165 2.122 1.00 37.25 83 PRO A C 1
ATOM 633 O O . PRO A 1 83 ? -0.023 35.541 1.264 1.00 37.25 83 PRO A O 1
ATOM 636 N N . PHE A 1 84 ? 1.069 33.881 2.329 1.00 40.47 84 PHE A N 1
ATOM 637 C CA . PHE A 1 84 ? 0.226 32.831 1.792 1.00 40.47 84 PHE A CA 1
ATOM 638 C C . PHE A 1 84 ? -1.142 33.040 2.434 1.00 40.47 84 PHE A C 1
ATOM 640 O O . PHE A 1 84 ? -1.310 32.843 3.638 1.00 40.47 84 PHE A O 1
ATOM 647 N N . VAL A 1 85 ? -2.096 33.538 1.647 1.00 35.41 85 VAL A N 1
ATOM 648 C CA . VAL A 1 85 ? -3.498 33.467 2.029 1.00 35.41 85 VAL A CA 1
ATOM 649 C C . VAL A 1 85 ? -3.772 31.987 2.073 1.00 35.41 85 VAL A C 1
ATOM 651 O O . VAL A 1 85 ? -3.766 31.321 1.039 1.00 35.41 85 VAL A O 1
ATOM 654 N N . ASP A 1 86 ? -3.904 31.479 3.286 1.00 40.34 86 ASP A N 1
ATOM 655 C CA . ASP A 1 86 ? -4.237 30.101 3.518 1.00 40.34 86 ASP A CA 1
ATOM 656 C C . ASP A 1 86 ? -5.624 29.855 2.926 1.00 40.34 86 ASP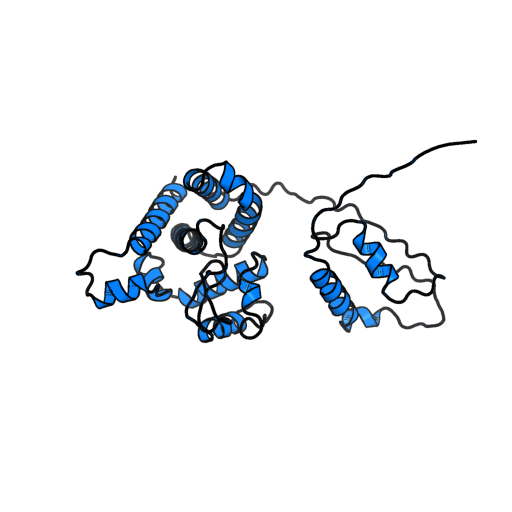 A C 1
ATOM 658 O O . ASP A 1 86 ? -6.659 30.079 3.554 1.00 40.34 86 ASP A O 1
ATOM 662 N N . VAL A 1 87 ? -5.651 29.429 1.662 1.00 39.75 87 VAL A N 1
ATOM 663 C CA . VAL A 1 87 ? -6.852 28.911 1.015 1.00 39.75 87 VAL A CA 1
ATOM 664 C C . VAL A 1 87 ? -7.093 27.493 1.538 1.00 39.75 87 VAL A C 1
ATOM 666 O O . VAL A 1 87 ? -7.457 26.590 0.790 1.00 39.75 87 VAL A O 1
ATOM 669 N N . HIS A 1 88 ? -6.946 27.271 2.846 1.00 41.66 88 HIS A N 1
ATOM 670 C CA . HIS A 1 88 ? -7.738 26.296 3.567 1.00 41.66 88 HIS A CA 1
ATOM 671 C C . HIS A 1 88 ? -9.207 26.727 3.466 1.00 41.66 88 HIS A C 1
ATOM 673 O O . HIS A 1 88 ? -9.864 27.125 4.431 1.00 41.66 88 HIS A O 1
ATOM 679 N N . ARG A 1 89 ? -9.794 26.515 2.278 1.00 43.16 89 ARG A N 1
ATOM 680 C CA . ARG A 1 89 ? -11.105 25.878 2.253 1.00 43.16 89 ARG A CA 1
ATOM 681 C C . ARG A 1 89 ? -10.960 24.712 3.215 1.00 43.16 89 ARG A C 1
ATOM 683 O O . ARG A 1 89 ? -10.120 23.843 2.990 1.00 43.16 89 ARG A O 1
ATOM 690 N N . ARG A 1 90 ? -11.711 24.741 4.316 1.00 44.34 90 ARG A N 1
ATOM 691 C CA . ARG A 1 90 ? -11.899 23.584 5.188 1.00 44.34 90 ARG A CA 1
ATOM 692 C C . ARG A 1 90 ? -12.545 22.507 4.325 1.00 44.34 90 ARG A C 1
ATOM 694 O O . ARG A 1 90 ? -13.762 22.357 4.319 1.00 44.34 90 ARG A O 1
ATOM 701 N N . HIS A 1 91 ? -11.743 21.834 3.511 1.00 49.91 91 HIS A N 1
ATOM 702 C CA . HIS A 1 91 ? -12.146 20.625 2.845 1.00 49.91 91 HIS A CA 1
ATOM 703 C C . HIS A 1 91 ? -12.409 19.670 3.994 1.00 49.91 91 HIS A C 1
ATOM 705 O O . HIS A 1 91 ? -11.504 19.308 4.743 1.00 49.91 91 HIS A O 1
ATOM 711 N N . SER A 1 92 ? -13.691 19.402 4.232 1.00 63.56 92 SER A N 1
ATOM 712 C CA . SER A 1 92 ? -14.104 18.370 5.164 1.00 63.56 92 SER A CA 1
ATOM 713 C C . SER A 1 92 ? -13.307 17.124 4.810 1.00 63.56 92 SER A C 1
ATOM 715 O O . SER A 1 92 ? -13.396 16.666 3.669 1.00 63.56 92 SER A O 1
ATOM 717 N N . VAL A 1 93 ? -12.502 16.633 5.756 1.00 63.31 93 VAL A N 1
ATOM 718 C CA . VAL A 1 93 ? -11.720 15.409 5.570 1.00 63.31 93 VAL A CA 1
ATOM 719 C C . VAL A 1 93 ? -12.664 14.340 5.012 1.00 63.31 93 VAL A C 1
ATOM 721 O O . VAL A 1 93 ? -13.717 14.114 5.625 1.00 63.31 93 VAL A O 1
ATOM 724 N N . PRO A 1 94 ? -12.347 13.728 3.857 1.00 79.44 94 PRO A N 1
ATOM 725 C CA . PRO A 1 94 ? -13.232 12.759 3.229 1.00 79.44 94 PRO A CA 1
ATOM 726 C C . PRO A 1 94 ? -13.627 11.639 4.197 1.00 79.44 94 PRO A C 1
ATOM 728 O O . PRO A 1 94 ? -12.864 11.269 5.097 1.00 79.44 94 PRO A O 1
ATOM 731 N N . CYS A 1 95 ? -14.837 11.100 4.027 1.00 87.94 95 CYS A N 1
ATOM 732 C CA . CYS A 1 95 ? -15.434 10.168 4.986 1.00 87.94 95 CYS A CA 1
ATOM 733 C C . CYS A 1 95 ? -14.531 8.948 5.251 1.00 87.94 95 CYS A C 1
ATOM 735 O O . CYS A 1 95 ? -14.300 8.596 6.412 1.00 87.94 95 CYS A O 1
ATOM 737 N N . TYR A 1 96 ? -13.951 8.353 4.200 1.00 94.19 96 TYR A N 1
ATOM 738 C CA . TYR A 1 96 ? -13.064 7.196 4.334 1.00 94.19 96 TYR A CA 1
ATOM 739 C C . TYR A 1 96 ? -11.749 7.535 5.033 1.00 94.19 96 TYR A C 1
ATOM 741 O O . TYR A 1 96 ? -11.285 6.749 5.860 1.00 94.19 96 TYR A O 1
ATOM 749 N N . VAL A 1 97 ? -11.176 8.715 4.780 1.00 96.31 97 VAL A N 1
ATOM 750 C CA . VAL A 1 97 ? -9.953 9.175 5.453 1.00 96.31 97 VAL A CA 1
ATOM 751 C C . VAL A 1 97 ? -10.185 9.255 6.960 1.00 96.31 97 VAL A C 1
ATOM 753 O O . VAL A 1 97 ? -9.454 8.629 7.726 1.00 96.31 97 VAL A O 1
ATOM 756 N N . LYS A 1 98 ? -11.250 9.941 7.397 1.00 96.38 98 LYS A N 1
ATOM 757 C CA . LYS A 1 98 ? -11.576 10.076 8.827 1.00 96.38 98 LYS A CA 1
ATOM 758 C C . LYS A 1 98 ? -11.777 8.712 9.492 1.00 96.38 98 LYS A C 1
ATOM 760 O O . LYS A 1 98 ? -11.181 8.446 10.532 1.00 96.38 98 LYS A O 1
ATOM 765 N N . LYS A 1 99 ? -12.583 7.846 8.874 1.00 97.50 99 LYS A N 1
ATOM 766 C CA . LYS A 1 99 ? -12.862 6.489 9.363 1.00 97.50 99 LYS A CA 1
ATOM 767 C C . LYS A 1 99 ? -11.594 5.642 9.491 1.00 97.50 99 LYS A C 1
ATOM 769 O O . LYS A 1 99 ? -11.395 4.972 10.500 1.00 97.50 99 LYS A O 1
ATOM 774 N N . THR A 1 100 ? -10.711 5.718 8.498 1.00 98.19 100 THR A N 1
ATOM 775 C CA . THR A 1 100 ? -9.439 4.982 8.502 1.00 98.19 100 THR A CA 1
ATOM 776 C C . THR A 1 100 ? -8.492 5.503 9.578 1.00 98.19 100 THR A C 1
ATOM 778 O O . THR A 1 100 ? -7.832 4.708 10.234 1.00 98.19 100 THR A O 1
ATOM 781 N N . LEU A 1 101 ? -8.436 6.818 9.806 1.00 98.25 101 LEU A N 1
ATOM 782 C CA . LEU A 1 101 ? -7.613 7.398 10.870 1.00 98.25 101 LEU A CA 1
ATOM 783 C C . LEU A 1 101 ? -8.060 6.929 12.259 1.00 98.25 101 LEU A C 1
ATOM 785 O O . LEU A 1 101 ? -7.205 6.545 13.051 1.00 98.25 101 LEU A O 1
ATOM 789 N N . CYS A 1 102 ? -9.372 6.895 12.527 1.00 98.00 102 CYS A N 1
ATOM 790 C CA . CYS A 1 102 ? -9.908 6.326 13.769 1.00 98.00 102 CYS A CA 1
ATOM 791 C C . CYS A 1 102 ? -9.524 4.849 13.912 1.00 98.00 102 CYS A C 1
ATOM 793 O O . CYS A 1 102 ? -8.984 4.454 14.938 1.00 98.00 102 CYS A O 1
ATOM 795 N N . TYR A 1 103 ? -9.699 4.059 12.847 1.00 98.44 103 TYR A N 1
ATOM 796 C CA . TYR A 1 103 ? -9.289 2.656 12.840 1.00 98.44 103 TYR A CA 1
ATOM 797 C C . TYR A 1 103 ? -7.792 2.477 13.142 1.00 98.44 103 TYR A C 1
ATOM 799 O O . TYR A 1 103 ? -7.418 1.627 13.946 1.00 98.44 103 TYR A O 1
ATOM 807 N N . ILE A 1 104 ? -6.917 3.286 12.534 1.00 98.56 104 ILE A N 1
ATOM 808 C CA . ILE A 1 104 ? -5.478 3.245 12.821 1.00 98.56 104 ILE A CA 1
ATOM 809 C C . ILE A 1 104 ? -5.226 3.585 14.294 1.00 98.56 104 ILE A C 1
ATOM 811 O O . ILE A 1 104 ? -4.490 2.847 14.946 1.00 98.56 104 ILE A O 1
ATOM 815 N N . GLU A 1 105 ? -5.826 4.662 14.816 1.00 98.50 105 GLU A N 1
ATOM 816 C CA . GLU A 1 105 ? -5.676 5.086 16.215 1.00 98.50 105 GLU A CA 1
ATOM 817 C C . GLU A 1 105 ? -6.067 3.976 17.195 1.00 98.50 105 GLU A C 1
ATOM 819 O O . GLU A 1 105 ? -5.293 3.682 18.110 1.00 98.50 105 GLU A O 1
ATOM 824 N N . ASP A 1 106 ? -7.192 3.303 16.952 1.00 98.25 106 ASP A N 1
ATOM 825 C CA . ASP A 1 106 ? -7.669 2.187 17.772 1.00 98.25 106 ASP A CA 1
ATOM 826 C C . ASP A 1 106 ? -6.706 0.989 17.724 1.00 98.25 106 ASP A C 1
ATOM 828 O O . ASP A 1 106 ? -6.437 0.352 18.744 1.00 98.25 106 ASP A O 1
ATOM 832 N N . ARG A 1 107 ? -6.136 0.688 16.548 1.00 97.94 107 ARG A N 1
ATOM 833 C CA . ARG A 1 107 ? -5.236 -0.463 16.351 1.00 97.94 107 ARG A CA 1
ATOM 834 C C . ARG A 1 107 ? -3.836 -0.250 16.914 1.00 97.94 107 ARG A C 1
ATOM 836 O O . ARG A 1 107 ? -3.231 -1.207 17.395 1.00 97.94 107 ARG A O 1
ATOM 843 N N . VAL A 1 108 ? -3.286 0.961 16.816 1.00 97.62 108 VAL A N 1
ATOM 844 C CA . VAL A 1 108 ? -1.902 1.245 17.251 1.00 97.62 108 VAL A CA 1
ATOM 845 C C . VAL A 1 108 ? -1.826 1.934 18.612 1.00 97.62 108 VAL A C 1
ATOM 847 O O . VAL A 1 108 ? -0.746 2.004 19.201 1.00 97.62 108 VAL A O 1
ATOM 850 N N . GLY A 1 109 ? -2.953 2.436 19.113 1.00 98.00 109 GLY A N 1
ATOM 851 C CA . GLY A 1 109 ? -3.048 3.243 20.318 1.00 98.00 109 GLY A CA 1
ATOM 852 C C . GLY A 1 109 ? -2.684 4.711 20.080 1.00 98.00 109 GLY A C 1
ATOM 853 O O . GLY A 1 109 ? -1.769 5.053 19.323 1.00 98.00 109 GLY A O 1
ATOM 854 N N . LYS A 1 110 ? -3.355 5.598 20.821 1.00 97.75 110 LYS A N 1
ATOM 855 C CA . LYS A 1 110 ? -3.232 7.062 20.721 1.00 97.75 110 LYS A CA 1
ATOM 856 C C . LYS A 1 110 ? -1.791 7.578 20.686 1.00 97.75 110 LYS A C 1
ATOM 858 O O . LYS A 1 110 ? -1.456 8.430 19.868 1.00 97.75 110 LYS A O 1
ATOM 863 N N . LYS A 1 111 ? -0.913 7.055 21.552 1.00 97.50 111 LYS A N 1
ATOM 864 C CA . LYS A 1 111 ? 0.490 7.501 21.631 1.00 97.50 111 LYS A CA 1
ATOM 865 C C . LYS A 1 111 ? 1.253 7.224 20.333 1.00 97.50 111 LYS A C 1
ATOM 867 O O . LYS A 1 111 ? 1.921 8.122 19.833 1.00 97.50 111 LYS A O 1
ATOM 872 N N . ALA A 1 112 ? 1.153 6.008 19.794 1.00 97.00 112 ALA A N 1
ATOM 873 C CA . ALA A 1 112 ? 1.829 5.653 18.549 1.00 97.00 112 ALA A CA 1
ATOM 874 C C . ALA A 1 112 ? 1.194 6.368 17.348 1.00 97.00 112 ALA A C 1
ATOM 876 O O . ALA A 1 112 ? 1.911 6.816 16.456 1.00 97.00 112 ALA A O 1
ATOM 877 N N . PHE A 1 113 ? -0.130 6.541 17.359 1.00 98.00 113 PHE A N 1
ATOM 878 C CA . PHE A 1 113 ? -0.845 7.270 16.316 1.00 98.00 113 PHE A CA 1
ATOM 879 C C . PHE A 1 113 ? -0.398 8.731 16.216 1.00 98.00 113 PHE A C 1
ATOM 881 O O . PHE A 1 113 ? -0.140 9.213 15.116 1.00 98.00 113 PHE A O 1
ATOM 888 N N . CYS A 1 114 ? -0.208 9.423 17.345 1.00 97.69 114 CYS A N 1
ATOM 889 C CA . CYS A 1 114 ? 0.302 10.797 17.353 1.00 97.69 114 CYS A CA 1
ATOM 890 C C . CYS A 1 114 ? 1.630 10.956 16.592 1.00 97.69 114 CYS A C 1
ATOM 892 O O . CYS A 1 114 ? 1.843 12.001 15.982 1.00 97.69 114 CYS A O 1
ATOM 894 N N . CYS A 1 115 ? 2.495 9.936 16.586 1.00 97.25 115 CYS A N 1
ATOM 895 C CA . CYS A 1 115 ? 3.774 9.974 15.873 1.00 97.25 115 CYS A CA 1
ATOM 896 C C . CYS A 1 115 ? 3.631 9.881 14.345 1.00 97.25 115 CYS A C 1
ATOM 898 O O . CYS A 1 115 ? 4.507 10.364 13.640 1.00 97.25 115 CYS A O 1
ATOM 900 N N . ILE A 1 116 ? 2.551 9.278 13.839 1.00 97.12 116 ILE A N 1
ATOM 901 C CA . ILE A 1 116 ? 2.329 9.049 12.398 1.00 97.12 116 ILE A CA 1
ATOM 902 C C . ILE A 1 116 ? 1.161 9.859 11.825 1.00 97.12 116 ILE A C 1
ATOM 904 O O . ILE A 1 116 ? 0.931 9.839 10.620 1.00 97.12 116 ILE A O 1
ATOM 908 N N . LYS A 1 117 ? 0.403 10.570 12.669 1.00 96.75 117 LYS A N 1
ATOM 909 C CA . LYS A 1 117 ? -0.876 11.203 12.315 1.00 96.75 117 LYS A CA 1
ATOM 910 C C . LYS A 1 117 ? -0.793 12.087 11.071 1.00 96.75 117 LYS A C 1
ATOM 912 O O . LYS A 1 117 ? -1.649 11.986 10.199 1.00 96.75 117 LYS A O 1
ATOM 917 N N . ASN A 1 118 ? 0.221 12.945 10.985 1.00 95.44 118 ASN A N 1
ATOM 918 C CA . ASN A 1 118 ? 0.345 13.894 9.875 1.00 95.44 118 ASN A CA 1
ATOM 919 C C . ASN A 1 118 ? 0.645 13.188 8.547 1.00 95.44 118 ASN A C 1
ATOM 921 O O . ASN A 1 118 ? 0.050 13.534 7.528 1.00 95.44 118 ASN A O 1
ATOM 925 N N . ASP A 1 119 ? 1.521 12.184 8.562 1.00 95.44 119 ASP A N 1
ATOM 926 C CA . ASP A 1 119 ? 1.833 11.398 7.368 1.00 95.44 119 ASP A CA 1
ATOM 927 C C . ASP A 1 119 ? 0.647 10.517 6.975 1.00 95.44 119 ASP A C 1
ATOM 929 O O . ASP A 1 119 ? 0.306 10.439 5.798 1.00 95.44 119 ASP A O 1
ATOM 933 N N . ALA A 1 120 ? -0.056 9.938 7.953 1.00 97.75 120 ALA A N 1
ATOM 934 C CA . ALA A 1 120 ? -1.271 9.168 7.719 1.00 97.75 120 ALA A CA 1
ATOM 935 C C . ALA A 1 120 ? -2.366 10.004 7.042 1.00 97.75 120 ALA A C 1
ATO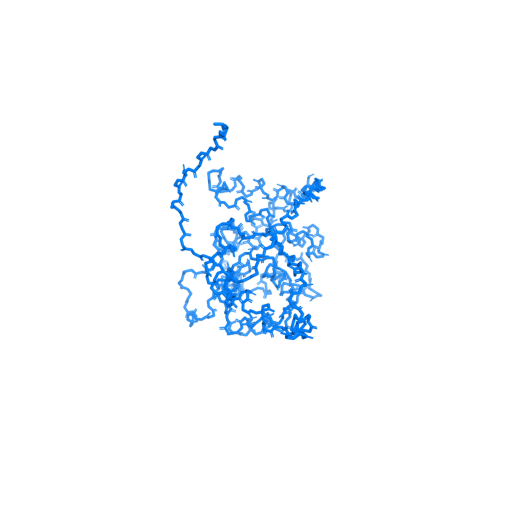M 937 O O . ALA A 1 120 ? -2.957 9.541 6.070 1.00 97.75 120 ALA A O 1
ATOM 938 N N . ILE A 1 121 ? -2.599 11.242 7.499 1.00 96.69 121 ILE A N 1
ATOM 939 C CA . ILE A 1 121 ? -3.544 12.171 6.857 1.00 96.69 121 ILE A CA 1
ATOM 940 C C . ILE A 1 121 ? -3.135 12.407 5.400 1.00 96.69 121 ILE A C 1
ATOM 942 O O . ILE A 1 121 ? -3.930 12.149 4.501 1.00 96.69 121 ILE A O 1
ATOM 946 N N . LYS A 1 122 ? -1.882 12.810 5.153 1.00 96.12 122 LYS A N 1
ATOM 947 C CA . LYS A 1 122 ? -1.388 13.104 3.796 1.00 96.12 122 LYS A CA 1
ATOM 948 C C . LYS A 1 122 ? -1.490 11.901 2.860 1.00 96.12 122 LYS A C 1
ATOM 950 O O . LYS A 1 122 ? -1.921 12.043 1.717 1.00 96.12 122 LYS A O 1
ATOM 955 N N . ILE A 1 123 ? -1.099 10.720 3.339 1.00 98.00 123 ILE A N 1
ATOM 956 C CA . ILE A 1 123 ? -1.148 9.477 2.567 1.00 98.00 123 ILE A CA 1
ATOM 957 C C . ILE A 1 123 ? -2.594 9.142 2.209 1.00 98.00 123 ILE A C 1
ATOM 959 O O . ILE A 1 123 ? -2.894 8.940 1.035 1.00 98.00 123 ILE A O 1
ATOM 963 N N . LEU A 1 124 ? -3.495 9.125 3.191 1.00 98.06 124 LEU A N 1
ATOM 964 C CA . LEU A 1 124 ? -4.890 8.745 2.976 1.00 98.06 124 LEU A CA 1
ATOM 965 C C . LEU A 1 124 ? -5.644 9.765 2.113 1.00 98.06 124 LEU A C 1
ATOM 967 O O . LEU A 1 124 ? -6.397 9.365 1.233 1.00 98.06 124 LEU A O 1
ATOM 971 N N . GLU A 1 125 ? -5.406 11.067 2.285 1.00 96.12 125 GLU A N 1
ATOM 972 C CA . GLU A 1 125 ? -5.983 12.101 1.414 1.00 96.12 125 GLU A CA 1
ATOM 973 C C . GLU A 1 125 ? -5.457 12.015 -0.022 1.00 96.12 125 GLU A C 1
ATOM 975 O O . GLU A 1 125 ? -6.189 12.286 -0.975 1.00 96.12 125 GLU A O 1
ATOM 980 N N . CYS A 1 126 ? -4.188 11.644 -0.207 1.00 96.81 126 CYS A N 1
ATOM 981 C CA . CYS A 1 126 ? -3.649 11.390 -1.537 1.00 96.81 126 CYS A CA 1
ATOM 982 C C . CYS A 1 126 ? -4.308 10.159 -2.176 1.00 96.81 126 CYS A C 1
ATOM 984 O O . CYS A 1 126 ? -4.688 10.215 -3.345 1.00 96.81 126 CYS A O 1
ATOM 986 N N . ILE A 1 127 ? -4.508 9.083 -1.411 1.00 97.12 127 ILE A N 1
ATOM 987 C CA . ILE A 1 127 ? -5.191 7.875 -1.890 1.00 97.12 127 ILE A CA 1
ATOM 988 C C . ILE A 1 127 ? -6.634 8.186 -2.277 1.00 97.12 127 ILE A C 1
ATOM 990 O O . ILE A 1 127 ? -7.018 7.876 -3.397 1.00 97.12 127 ILE A O 1
ATOM 994 N N . GLU A 1 128 ? -7.402 8.851 -1.416 1.00 95.12 128 GLU A N 1
ATOM 995 C CA . GLU A 1 128 ? -8.795 9.228 -1.693 1.00 95.12 128 GLU A CA 1
ATOM 996 C C . GLU A 1 128 ? -8.937 10.049 -2.979 1.00 95.12 128 GLU A C 1
ATOM 998 O O . GLU A 1 128 ? -9.855 9.828 -3.764 1.00 95.12 128 GLU A O 1
ATOM 1003 N N . ARG A 1 129 ? -8.019 10.992 -3.221 1.00 95.00 129 ARG A N 1
ATOM 1004 C CA . ARG A 1 129 ? -8.070 11.849 -4.415 1.00 95.00 129 ARG A CA 1
ATOM 1005 C C . ARG A 1 129 ? -7.704 11.120 -5.707 1.00 95.00 129 ARG A C 1
ATOM 1007 O O . ARG A 1 129 ? -8.146 11.548 -6.770 1.00 95.00 129 ARG A O 1
ATOM 1014 N N . ASN A 1 130 ? -6.868 10.083 -5.636 1.00 96.00 130 ASN A N 1
ATOM 1015 C CA . ASN A 1 130 ? -6.255 9.478 -6.821 1.00 96.00 130 ASN A CA 1
ATOM 1016 C C . ASN A 1 130 ? -6.755 8.064 -7.131 1.00 96.00 130 ASN A C 1
ATOM 1018 O O . ASN A 1 130 ? -6.753 7.678 -8.297 1.00 96.00 130 ASN A O 1
ATOM 1022 N N . LEU A 1 131 ? -7.198 7.297 -6.134 1.00 95.31 131 LEU A N 1
ATOM 1023 C CA . LEU A 1 131 ? -7.732 5.955 -6.340 1.00 95.31 131 LEU A CA 1
ATOM 1024 C C . LEU A 1 131 ? -9.171 6.054 -6.860 1.00 95.31 131 LEU A C 1
ATOM 1026 O O . LEU A 1 131 ? -10.092 6.382 -6.117 1.00 95.31 131 LEU A O 1
ATOM 1030 N N . ARG A 1 132 ? -9.390 5.722 -8.135 1.00 87.88 132 ARG A N 1
ATOM 1031 C CA . ARG A 1 132 ? -10.704 5.855 -8.804 1.00 87.88 132 ARG A CA 1
ATOM 1032 C C . ARG A 1 132 ? -11.690 4.720 -8.490 1.00 87.88 132 ARG A C 1
ATOM 1034 O O . ARG A 1 132 ? -12.658 4.510 -9.220 1.00 87.88 132 ARG A O 1
ATOM 1041 N N . GLY A 1 133 ? -11.425 3.965 -7.429 1.00 85.75 133 GLY A N 1
ATOM 1042 C CA . GLY A 1 133 ? -12.184 2.785 -7.040 1.00 85.75 133 GLY A CA 1
ATOM 1043 C C . GLY A 1 133 ? -13.389 3.102 -6.156 1.00 85.75 133 GLY A C 1
ATOM 1044 O O . GLY A 1 133 ? -13.434 4.106 -5.451 1.00 85.75 133 GLY A O 1
ATOM 1045 N N . GLY A 1 134 ? -14.373 2.201 -6.146 1.00 91.06 134 GLY A N 1
ATOM 1046 C CA . GLY A 1 134 ? -15.455 2.248 -5.160 1.00 91.06 134 GLY A CA 1
ATOM 1047 C C . GLY A 1 134 ? -14.994 1.808 -3.764 1.00 91.06 134 GLY A C 1
ATOM 1048 O O . GLY A 1 134 ? -13.867 1.351 -3.571 1.00 91.06 134 GLY A O 1
ATOM 1049 N N . ARG A 1 135 ? -15.915 1.832 -2.791 1.00 93.69 135 ARG A N 1
ATOM 1050 C CA . ARG A 1 135 ? -15.663 1.466 -1.379 1.00 93.69 135 ARG A CA 1
ATOM 1051 C C . ARG A 1 135 ? -14.855 0.176 -1.180 1.00 93.69 135 ARG A C 1
ATOM 1053 O O . ARG A 1 135 ? -13.968 0.119 -0.337 1.00 93.69 135 ARG A O 1
ATOM 1060 N N . ARG A 1 136 ? -15.149 -0.863 -1.974 1.00 94.75 136 ARG A N 1
ATOM 1061 C CA . ARG A 1 136 ? -14.490 -2.175 -1.875 1.00 94.75 136 ARG A CA 1
ATOM 1062 C C . ARG A 1 136 ? -13.033 -2.105 -2.302 1.00 94.75 136 ARG A C 1
ATOM 1064 O O . ARG A 1 136 ? -12.195 -2.718 -1.656 1.00 94.75 136 ARG A O 1
ATOM 1071 N N . GLU A 1 137 ? -12.738 -1.365 -3.366 1.00 95.62 137 GLU A N 1
ATOM 1072 C CA . GLU A 1 137 ? -11.369 -1.180 -3.840 1.00 95.62 137 GLU A CA 1
ATOM 1073 C C . GLU A 1 137 ? -10.576 -0.288 -2.885 1.00 95.62 137 GLU A C 1
ATOM 1075 O O . GLU A 1 137 ? -9.438 -0.622 -2.567 1.00 95.62 137 GLU A O 1
ATOM 1080 N N . TYR A 1 138 ? -11.196 0.763 -2.338 1.00 96.69 138 TYR A N 1
ATOM 1081 C CA . TYR A 1 138 ? -10.568 1.587 -1.306 1.00 96.69 138 TYR A CA 1
ATOM 1082 C C . TYR A 1 138 ? -10.228 0.770 -0.048 1.00 96.69 138 TYR A C 1
ATOM 1084 O O . TYR A 1 138 ? -9.099 0.842 0.437 1.00 96.69 138 TYR A O 1
ATOM 1092 N N . ALA A 1 139 ? -11.151 -0.067 0.447 1.00 97.56 139 ALA A N 1
ATOM 1093 C CA . ALA A 1 139 ? -10.890 -0.992 1.558 1.00 97.56 139 ALA A CA 1
ATOM 1094 C C . ALA A 1 139 ? -9.772 -1.982 1.244 1.00 97.56 139 ALA A C 1
ATOM 1096 O O . ALA A 1 139 ? -8.912 -2.225 2.085 1.00 97.56 139 ALA A O 1
ATOM 1097 N N . LEU A 1 140 ? -9.756 -2.532 0.032 1.00 97.44 140 LEU A N 1
ATOM 1098 C CA . LEU A 1 140 ? -8.770 -3.522 -0.389 1.00 97.44 140 LEU A CA 1
ATOM 1099 C C . LEU A 1 140 ? -7.359 -2.922 -0.475 1.00 97.44 140 LEU A C 1
ATOM 1101 O O . LEU A 1 140 ? -6.407 -3.466 0.094 1.00 97.44 140 LEU A O 1
ATOM 1105 N N . PHE A 1 141 ? -7.235 -1.766 -1.129 1.00 98.00 141 PHE A N 1
ATOM 1106 C CA . PHE A 1 141 ? -5.978 -1.033 -1.225 1.00 98.00 141 PHE A CA 1
ATOM 1107 C C . PHE A 1 141 ? -5.502 -0.594 0.164 1.00 98.00 141 PHE A C 1
ATOM 1109 O O . PHE A 1 141 ? -4.378 -0.895 0.561 1.00 98.00 141 PHE A O 1
ATOM 1116 N N . THR A 1 142 ? -6.380 0.029 0.954 1.00 98.31 142 THR A N 1
ATOM 1117 C CA . THR A 1 142 ? -6.043 0.538 2.291 1.00 98.31 142 THR A CA 1
ATOM 1118 C C . THR A 1 142 ? -5.679 -0.587 3.266 1.00 98.31 142 THR A C 1
ATOM 1120 O O . THR A 1 142 ? -4.707 -0.479 4.009 1.00 98.31 142 THR A O 1
ATOM 1123 N N . ALA A 1 143 ? -6.373 -1.723 3.242 1.00 98.38 143 ALA A N 1
ATOM 1124 C CA . ALA A 1 143 ? -5.992 -2.867 4.071 1.00 98.38 143 ALA A CA 1
ATOM 1125 C C . ALA A 1 143 ? -4.587 -3.377 3.731 1.00 98.38 143 ALA A C 1
ATOM 1127 O O . ALA A 1 143 ? -3.793 -3.682 4.624 1.00 98.38 143 ALA A O 1
ATOM 1128 N N . THR A 1 144 ? -4.257 -3.406 2.438 1.00 98.00 144 THR A N 1
ATOM 1129 C CA . THR A 1 144 ? -2.936 -3.817 1.960 1.00 98.00 144 THR A CA 1
ATOM 1130 C C . THR A 1 144 ? -1.846 -2.895 2.471 1.00 98.00 144 THR A C 1
ATOM 1132 O O . THR A 1 144 ? -0.860 -3.385 3.024 1.00 98.00 144 THR A O 1
ATOM 1135 N N . ILE A 1 145 ? -2.013 -1.576 2.316 1.00 98.12 145 ILE A N 1
ATOM 1136 C CA . ILE A 1 145 ? -0.993 -0.621 2.761 1.00 98.12 145 ILE A CA 1
ATOM 1137 C C . ILE A 1 145 ? -0.825 -0.686 4.277 1.00 98.12 145 ILE A C 1
ATOM 1139 O O . ILE A 1 145 ? 0.309 -0.702 4.748 1.00 98.12 145 ILE A O 1
ATOM 1143 N N . LEU A 1 146 ? -1.919 -0.778 5.046 1.00 98.44 146 LEU A N 1
ATOM 1144 C CA . LEU A 1 146 ? -1.851 -0.815 6.506 1.00 98.44 146 LEU A CA 1
ATOM 1145 C C . LEU A 1 146 ? -1.133 -2.071 6.980 1.00 98.44 146 LEU A C 1
ATOM 1147 O O . LEU A 1 146 ? -0.252 -1.977 7.826 1.00 98.44 146 LEU A O 1
ATOM 1151 N N . HIS A 1 147 ? -1.433 -3.228 6.396 1.00 97.38 147 HIS A N 1
ATOM 1152 C CA . HIS A 1 147 ? -0.699 -4.441 6.725 1.00 97.38 147 HIS A CA 1
ATOM 1153 C C . HIS A 1 147 ? 0.788 -4.311 6.364 1.00 97.38 147 HIS A C 1
ATOM 1155 O O . HIS A 1 147 ? 1.664 -4.495 7.206 1.00 97.38 147 HIS A O 1
ATOM 1161 N N . ASN A 1 148 ? 1.080 -3.951 5.112 1.00 95.75 148 ASN A N 1
ATOM 1162 C CA . ASN A 1 148 ? 2.441 -3.892 4.582 1.00 95.75 148 ASN A CA 1
ATOM 1163 C C . ASN A 1 148 ? 3.341 -2.924 5.351 1.00 95.75 148 ASN A C 1
ATOM 1165 O O . ASN A 1 148 ? 4.503 -3.225 5.598 1.00 95.75 148 ASN A O 1
ATOM 1169 N N . THR A 1 149 ? 2.804 -1.771 5.735 1.00 97.06 149 THR A N 1
ATOM 1170 C CA . THR A 1 149 ? 3.573 -0.693 6.367 1.00 97.06 149 THR A CA 1
ATOM 1171 C C . THR A 1 149 ? 3.496 -0.707 7.889 1.00 97.06 149 THR A C 1
ATOM 1173 O O . THR A 1 149 ? 3.919 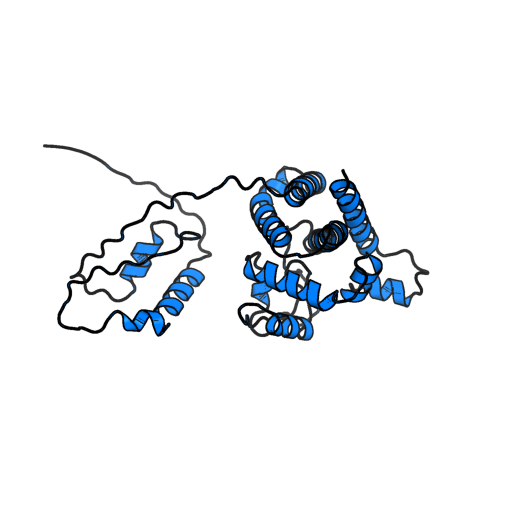0.250 8.541 1.00 97.06 149 THR A O 1
ATOM 1176 N N . SER A 1 150 ? 2.931 -1.768 8.481 1.00 96.56 150 SER A N 1
ATOM 1177 C CA . SER A 1 150 ? 2.638 -1.821 9.916 1.00 96.56 150 SER A CA 1
ATOM 1178 C C . SER A 1 150 ? 1.871 -0.576 10.373 1.00 96.56 150 SER A C 1
ATOM 1180 O O . SER A 1 150 ? 2.303 0.124 11.282 1.00 96.56 150 SER A O 1
ATOM 1182 N N . PHE A 1 151 ? 0.749 -0.278 9.723 1.00 98.00 151 PHE A N 1
ATOM 1183 C CA . PHE A 1 151 ? -0.076 0.909 9.939 1.00 98.00 151 PHE A CA 1
ATOM 1184 C C . PHE A 1 151 ? 0.694 2.218 9.708 1.00 98.00 151 PHE A C 1
ATOM 1186 O O . PHE A 1 151 ? 0.680 3.104 10.555 1.00 98.00 151 PHE A O 1
ATOM 1193 N N . LEU A 1 152 ? 1.370 2.332 8.559 1.00 97.75 152 LEU A N 1
ATOM 1194 C CA . LEU A 1 152 ? 2.118 3.517 8.110 1.00 97.75 152 LEU A CA 1
ATOM 1195 C C . LEU A 1 152 ? 3.321 3.883 9.000 1.00 97.75 152 LEU A C 1
ATOM 1197 O O . LEU A 1 152 ? 3.767 5.027 9.009 1.00 97.75 152 LEU A O 1
ATOM 1201 N N . LYS A 1 153 ? 3.865 2.908 9.740 1.00 96.31 153 LYS A N 1
ATOM 1202 C CA . LYS A 1 153 ? 5.069 3.074 10.574 1.00 96.31 153 LYS A CA 1
ATOM 1203 C C . LYS A 1 153 ? 6.364 2.768 9.819 1.00 96.31 153 LYS A C 1
ATOM 1205 O O . LYS A 1 153 ? 7.421 3.262 10.202 1.00 96.31 153 LYS A O 1
ATOM 1210 N N . VAL A 1 154 ? 6.306 1.919 8.792 1.00 95.94 154 VAL A N 1
ATOM 1211 C CA . VAL A 1 154 ? 7.483 1.399 8.083 1.00 95.94 154 VAL A CA 1
ATOM 1212 C C . VAL A 1 154 ? 7.232 1.408 6.577 1.00 95.94 154 VAL A C 1
ATOM 1214 O O . VAL A 1 154 ? 6.258 0.829 6.113 1.00 95.94 154 VAL A O 1
ATOM 1217 N N . PHE A 1 155 ? 8.135 2.016 5.808 1.00 96.50 155 PHE A N 1
ATOM 1218 C CA . PHE A 1 155 ? 8.052 2.090 4.338 1.00 96.50 155 PHE A CA 1
ATOM 1219 C C . PHE A 1 155 ? 9.238 1.423 3.631 1.00 96.50 155 PHE A C 1
ATOM 1221 O O . PHE A 1 155 ? 9.355 1.498 2.412 1.00 96.50 155 PHE A O 1
ATOM 1228 N N . GLU A 1 156 ? 10.126 0.782 4.385 1.00 94.56 156 GLU A N 1
ATOM 1229 C CA . GLU A 1 156 ? 11.258 0.019 3.868 1.00 94.56 156 GLU A CA 1
ATOM 1230 C C . GLU A 1 156 ? 11.475 -1.201 4.765 1.00 94.56 156 GLU A C 1
ATOM 1232 O O . GLU A 1 156 ? 11.595 -1.066 5.987 1.00 94.56 156 GLU A O 1
ATOM 1237 N N . ALA A 1 157 ? 11.509 -2.393 4.169 1.00 89.75 157 ALA A N 1
ATOM 1238 C CA . ALA A 1 157 ? 11.742 -3.626 4.908 1.00 89.75 157 ALA A CA 1
ATOM 1239 C C . ALA A 1 157 ? 13.186 -3.692 5.434 1.00 89.75 157 ALA A C 1
ATOM 1241 O O . ALA A 1 157 ? 14.154 -3.451 4.707 1.00 89.75 157 ALA A O 1
ATOM 1242 N N . LYS A 1 158 ? 13.337 -4.060 6.710 1.00 78.75 158 LYS A N 1
ATOM 1243 C CA . LYS A 1 158 ? 14.638 -4.362 7.316 1.00 78.75 158 LYS A CA 1
ATOM 1244 C C . LYS A 1 158 ? 14.915 -5.857 7.138 1.00 78.75 158 LYS A C 1
ATOM 1246 O O . LYS A 1 158 ? 14.247 -6.661 7.774 1.00 78.75 158 LYS A O 1
ATOM 1251 N N . GLY A 1 159 ? 15.892 -6.216 6.302 1.00 65.25 159 GLY A N 1
ATOM 1252 C CA . GLY A 1 159 ? 16.391 -7.597 6.205 1.00 65.25 159 GLY A CA 1
ATOM 1253 C C . GLY A 1 159 ? 15.923 -8.428 5.006 1.00 65.25 159 GLY A C 1
ATOM 1254 O O . GLY A 1 159 ? 16.016 -9.650 5.069 1.00 65.25 159 GLY A O 1
ATOM 1255 N N . ASP A 1 160 ? 15.452 -7.814 3.917 1.00 59.56 160 ASP A N 1
ATOM 1256 C CA . ASP A 1 160 ? 15.174 -8.573 2.691 1.00 59.56 160 ASP A CA 1
ATOM 1257 C C . ASP A 1 160 ? 16.455 -9.190 2.111 1.00 59.56 160 ASP A C 1
ATOM 1259 O O . ASP A 1 160 ? 17.456 -8.512 1.893 1.00 59.56 160 ASP A O 1
ATOM 1263 N N . CYS A 1 161 ? 16.385 -10.482 1.792 1.00 55.75 161 CYS A N 1
ATOM 1264 C CA . CYS A 1 161 ? 17.439 -11.281 1.160 1.00 55.75 161 CYS A CA 1
ATOM 1265 C C . CYS A 1 161 ? 17.660 -10.966 -0.335 1.00 55.75 161 CYS A C 1
ATOM 1267 O O . CYS A 1 161 ? 18.522 -11.563 -0.981 1.00 55.75 161 CYS A O 1
ATOM 1269 N N . CYS A 1 162 ? 16.899 -10.025 -0.899 1.00 53.00 162 CYS A N 1
ATOM 1270 C CA . CYS A 1 162 ? 17.130 -9.509 -2.244 1.00 53.00 162 CYS A CA 1
ATOM 1271 C C . CYS A 1 162 ? 18.321 -8.546 -2.201 1.00 53.00 162 CYS A C 1
ATOM 1273 O O . CYS A 1 162 ? 18.357 -7.684 -1.330 1.00 53.00 162 CYS A O 1
ATOM 1275 N N . THR A 1 163 ? 19.259 -8.665 -3.149 1.00 56.06 163 THR A N 1
ATOM 1276 C CA . THR A 1 163 ? 20.370 -7.719 -3.383 1.00 56.06 163 THR A CA 1
ATOM 1277 C C . THR A 1 163 ? 19.986 -6.299 -2.949 1.00 56.06 163 THR A C 1
ATOM 1279 O O . THR A 1 163 ? 19.053 -5.737 -3.532 1.00 56.06 163 THR A O 1
ATOM 1282 N N . ASP A 1 164 ? 20.675 -5.767 -1.932 1.00 71.81 164 ASP A N 1
ATOM 1283 C CA . ASP A 1 164 ? 20.328 -4.600 -1.086 1.00 71.81 164 ASP A CA 1
ATOM 1284 C C . ASP A 1 164 ? 19.599 -3.443 -1.811 1.00 71.81 164 ASP A C 1
ATOM 1286 O O . ASP A 1 164 ? 18.662 -2.820 -1.304 1.00 71.81 164 ASP A O 1
ATOM 1290 N N . LYS A 1 165 ? 19.949 -3.210 -3.077 1.00 88.75 165 LYS A N 1
ATOM 1291 C CA . LYS A 1 165 ? 19.327 -2.208 -3.939 1.00 88.75 165 LYS A CA 1
ATOM 1292 C C . LYS A 1 165 ? 17.797 -2.335 -4.075 1.00 88.75 165 LYS A C 1
ATOM 1294 O O . LYS A 1 165 ? 17.106 -1.343 -3.855 1.00 88.75 165 LYS A O 1
ATOM 1299 N N . TYR A 1 166 ? 17.235 -3.501 -4.410 1.00 91.81 166 TYR A N 1
ATOM 1300 C CA . TYR A 1 166 ? 15.801 -3.649 -4.764 1.00 91.81 166 TYR A CA 1
ATOM 1301 C C . TYR A 1 166 ? 14.939 -4.312 -3.677 1.00 91.81 166 TYR A C 1
ATOM 1303 O O . TYR A 1 166 ? 13.959 -4.987 -3.997 1.00 91.81 166 TYR A O 1
ATOM 1311 N N . LYS A 1 167 ? 15.305 -4.125 -2.404 1.00 91.56 167 LYS A N 1
ATOM 1312 C CA . LYS A 1 167 ? 14.479 -4.515 -1.250 1.00 91.56 167 LYS A CA 1
ATOM 1313 C C . LYS A 1 167 ? 13.108 -3.831 -1.241 1.00 91.56 167 LYS A C 1
ATOM 1315 O O . LYS A 1 167 ? 12.930 -2.787 -1.872 1.00 91.56 167 LYS A O 1
ATOM 1320 N N . SER A 1 168 ? 12.170 -4.408 -0.496 1.00 93.50 168 SER A N 1
ATOM 1321 C CA . SER A 1 168 ? 10.770 -3.987 -0.440 1.00 93.50 168 SER A CA 1
ATOM 1322 C C . SER A 1 168 ? 10.596 -2.570 0.111 1.00 93.50 168 SER A C 1
ATOM 1324 O O . SER A 1 168 ? 11.049 -2.274 1.222 1.00 93.50 168 SER A O 1
ATOM 1326 N N . ARG A 1 169 ? 9.922 -1.692 -0.650 1.00 96.38 169 ARG A N 1
ATOM 1327 C CA . ARG A 1 169 ? 9.653 -0.296 -0.248 1.00 96.38 169 ARG A CA 1
ATOM 1328 C C . ARG A 1 169 ? 8.260 0.213 -0.616 1.00 96.38 169 ARG A C 1
ATOM 1330 O O . ARG A 1 169 ? 7.589 -0.313 -1.506 1.00 96.38 169 ARG A O 1
ATOM 1337 N N . GLY A 1 170 ? 7.874 1.307 0.032 1.00 97.38 170 GLY A N 1
ATOM 1338 C CA . GLY A 1 170 ? 6.645 2.050 -0.217 1.00 97.38 170 GLY A CA 1
ATOM 1339 C C . GLY A 1 170 ? 5.401 1.361 0.332 1.00 97.38 170 GLY A C 1
ATOM 1340 O O . GLY A 1 170 ? 5.470 0.377 1.066 1.00 97.38 170 GLY A O 1
ATOM 1341 N N . LEU A 1 171 ? 4.233 1.884 -0.043 1.00 98.06 171 LEU A N 1
ATOM 1342 C CA . LEU A 1 171 ? 2.947 1.447 0.512 1.00 98.06 171 LEU A CA 1
ATOM 1343 C C . LEU A 1 171 ? 2.618 -0.019 0.193 1.00 98.06 171 LEU A C 1
ATOM 1345 O O . LEU A 1 171 ? 2.032 -0.727 1.011 1.00 98.06 171 LEU A O 1
ATOM 1349 N N . LEU A 1 172 ? 3.013 -0.492 -0.990 1.00 97.25 172 LEU A N 1
ATOM 1350 C CA . LEU A 1 172 ? 2.780 -1.870 -1.427 1.00 97.25 172 LEU A CA 1
ATOM 1351 C C . LEU A 1 172 ? 3.968 -2.804 -1.175 1.00 97.25 172 LEU A C 1
ATOM 1353 O O . LEU A 1 172 ? 3.883 -3.966 -1.560 1.00 97.25 172 LEU A O 1
ATOM 1357 N N . MET A 1 173 ? 5.041 -2.326 -0.528 1.00 95.25 173 MET A N 1
ATOM 1358 C CA . MET A 1 173 ? 6.275 -3.097 -0.320 1.00 95.25 173 MET A CA 1
ATOM 1359 C C . MET A 1 173 ? 6.792 -3.701 -1.638 1.00 95.25 173 MET A C 1
ATOM 1361 O O . MET A 1 173 ? 7.035 -4.898 -1.759 1.00 95.25 173 MET A O 1
ATOM 1365 N N . ILE A 1 174 ? 6.924 -2.847 -2.659 1.00 94.94 174 ILE A N 1
ATOM 1366 C CA . ILE A 1 174 ? 7.355 -3.236 -4.006 1.00 94.94 174 ILE A CA 1
ATOM 1367 C C . ILE A 1 174 ? 8.809 -3.708 -3.946 1.00 94.94 174 ILE A C 1
ATOM 1369 O O . ILE A 1 174 ? 9.675 -2.993 -3.449 1.00 94.94 174 ILE A O 1
ATOM 1373 N N . THR A 1 175 ? 9.066 -4.897 -4.487 1.00 92.94 175 THR A N 1
ATOM 1374 C CA . THR A 1 175 ? 10.377 -5.563 -4.501 1.00 92.94 175 THR A CA 1
ATOM 1375 C C . THR A 1 175 ? 10.720 -6.082 -5.899 1.00 92.94 175 THR A C 1
ATOM 1377 O O . THR A 1 175 ? 9.846 -6.148 -6.765 1.00 92.94 175 THR A O 1
ATOM 1380 N N . TYR A 1 176 ? 11.975 -6.480 -6.114 1.00 91.31 176 TYR A N 1
ATOM 1381 C CA . TYR A 1 176 ? 12.565 -6.939 -7.379 1.00 91.31 176 TYR A CA 1
ATOM 1382 C C . TYR A 1 176 ? 12.720 -5.858 -8.453 1.00 91.31 176 TYR A C 1
ATOM 1384 O O . TYR A 1 176 ? 11.816 -5.074 -8.741 1.00 91.31 176 TYR A O 1
ATOM 1392 N N . GLU A 1 177 ? 13.850 -5.906 -9.161 1.00 93.81 177 GLU A N 1
ATOM 1393 C CA . GLU A 1 177 ? 14.189 -4.964 -10.234 1.00 93.81 177 GLU A CA 1
ATOM 1394 C C . GLU A 1 177 ? 13.078 -4.812 -11.285 1.00 93.81 177 GLU A C 1
ATOM 1396 O O . GLU A 1 177 ? 12.772 -3.699 -11.713 1.00 93.81 177 GLU A O 1
ATOM 1401 N N . LYS A 1 178 ? 12.439 -5.919 -11.688 1.00 95.00 178 LYS A N 1
ATOM 1402 C CA . LYS A 1 178 ? 11.368 -5.906 -12.698 1.00 95.00 178 LYS A CA 1
ATOM 1403 C C . LYS A 1 178 ? 10.195 -4.999 -12.310 1.00 95.00 178 LYS A C 1
ATOM 1405 O O . LYS A 1 178 ? 9.631 -4.340 -13.179 1.00 95.00 178 LYS A O 1
ATOM 1410 N N . ASN A 1 179 ? 9.855 -4.931 -11.022 1.00 95.81 179 ASN A N 1
ATOM 1411 C CA . ASN A 1 179 ? 8.749 -4.107 -10.549 1.00 95.81 179 ASN A CA 1
ATOM 1412 C C . ASN A 1 179 ? 9.165 -2.639 -10.439 1.00 95.81 179 ASN A C 1
ATOM 1414 O O . ASN A 1 179 ? 8.386 -1.771 -10.814 1.00 95.81 179 ASN A O 1
ATOM 1418 N N . TYR A 1 180 ? 10.405 -2.357 -10.028 1.00 96.19 180 TYR A N 1
ATOM 1419 C CA . TYR A 1 180 ? 10.963 -1.000 -10.065 1.00 96.19 180 TYR A CA 1
ATOM 1420 C C . TYR A 1 180 ? 11.034 -0.444 -11.499 1.00 96.19 180 TYR A C 1
ATOM 1422 O O . TYR A 1 180 ? 10.670 0.707 -11.728 1.00 96.19 180 TYR A O 1
ATOM 1430 N N . LYS A 1 181 ? 11.417 -1.268 -12.487 1.00 95.94 181 LYS A N 1
ATOM 1431 C CA . LYS A 1 181 ? 11.376 -0.904 -13.919 1.00 95.94 181 LYS A CA 1
ATOM 1432 C C . LYS A 1 181 ? 9.948 -0.666 -14.417 1.00 95.94 181 LYS A C 1
ATOM 1434 O O . LYS A 1 181 ? 9.711 0.261 -15.189 1.00 95.94 181 LYS A O 1
ATOM 1439 N N . LEU A 1 182 ? 8.992 -1.492 -13.984 1.00 96.31 182 LEU A N 1
ATOM 1440 C CA . LEU A 1 182 ? 7.580 -1.290 -14.308 1.00 96.31 182 LEU A CA 1
ATOM 1441 C C . LEU A 1 182 ? 7.052 0.021 -13.710 1.00 96.31 182 LEU A C 1
ATOM 1443 O O . LEU A 1 182 ? 6.395 0.774 -14.422 1.00 96.31 182 LEU A O 1
ATOM 1447 N N . LEU A 1 183 ? 7.374 0.306 -12.446 1.00 96.50 183 LEU A N 1
ATOM 1448 C CA . LEU A 1 183 ? 6.995 1.537 -11.753 1.00 96.50 183 LEU A CA 1
ATOM 1449 C C . LEU A 1 183 ? 7.569 2.782 -12.446 1.00 96.50 183 LEU A C 1
ATOM 1451 O O . LEU A 1 183 ? 6.845 3.743 -12.672 1.00 96.50 183 LEU A O 1
ATOM 1455 N N . GLU A 1 184 ? 8.843 2.747 -12.848 1.00 95.94 184 GLU A N 1
ATOM 1456 C CA . GLU A 1 184 ? 9.485 3.817 -13.628 1.00 95.94 184 GLU A CA 1
ATOM 1457 C C . GLU A 1 184 ? 8.729 4.099 -14.934 1.00 95.94 184 GLU A C 1
ATOM 1459 O O . GLU A 1 184 ? 8.414 5.255 -15.223 1.00 95.94 184 GLU A O 1
ATOM 1464 N N . LYS A 1 185 ? 8.348 3.046 -15.673 1.00 96.50 185 LYS A N 1
ATOM 1465 C CA . LYS A 1 185 ? 7.608 3.160 -16.941 1.00 96.50 185 LYS A CA 1
ATOM 1466 C C . LYS A 1 185 ? 6.237 3.831 -16.791 1.00 96.50 185 LYS A C 1
ATOM 1468 O O . LYS A 1 185 ? 5.791 4.480 -17.733 1.00 96.50 185 LYS A O 1
ATOM 1473 N N . ILE A 1 186 ? 5.563 3.635 -15.660 1.00 95.56 186 ILE A N 1
ATOM 1474 C CA . ILE A 1 186 ? 4.212 4.167 -15.412 1.00 95.56 186 ILE A CA 1
ATOM 1475 C C . ILE A 1 186 ? 4.212 5.435 -14.548 1.00 95.56 186 ILE A C 1
ATOM 1477 O O . ILE A 1 186 ? 3.144 5.975 -14.286 1.00 95.56 186 ILE A O 1
ATOM 1481 N N . SER A 1 187 ? 5.377 5.894 -14.084 1.00 92.88 187 SER A N 1
ATOM 1482 C CA . SER A 1 187 ? 5.468 7.057 -13.201 1.00 92.88 187 SER A CA 1
ATOM 1483 C C . SER A 1 187 ? 5.112 8.359 -13.922 1.00 92.88 187 SER A C 1
ATOM 1485 O O . SER A 1 187 ? 5.530 8.581 -15.061 1.00 92.88 187 SER A O 1
ATOM 1487 N N . CYS A 1 188 ? 4.390 9.255 -13.244 1.00 81.75 188 CYS A N 1
ATOM 1488 C CA . CYS A 1 188 ? 3.955 10.530 -13.832 1.00 81.75 188 CYS A CA 1
ATOM 1489 C C . CYS A 1 188 ? 5.128 11.435 -14.249 1.00 81.75 188 CYS A C 1
ATOM 1491 O O . CYS A 1 188 ? 5.036 12.151 -15.242 1.00 81.75 188 CYS A O 1
ATOM 1493 N N . GLU A 1 189 ? 6.239 11.385 -13.508 1.00 88.62 189 GLU A N 1
ATOM 1494 C CA . GLU A 1 189 ? 7.401 12.272 -13.681 1.00 88.62 189 GLU A CA 1
ATOM 1495 C C . GLU A 1 189 ? 8.643 11.556 -14.237 1.00 88.62 189 GLU A C 1
ATOM 1497 O O . GLU A 1 189 ? 9.746 12.095 -14.192 1.00 88.62 189 GLU A O 1
ATOM 1502 N N . LYS A 1 190 ? 8.490 10.334 -14.772 1.00 88.38 190 LYS A N 1
ATOM 1503 C CA . LYS A 1 190 ? 9.612 9.514 -15.278 1.00 88.38 190 LYS A CA 1
ATOM 1504 C C . LYS A 1 190 ? 10.722 9.323 -14.232 1.00 88.38 190 LYS A C 1
ATOM 1506 O O . LYS A 1 190 ? 11.911 9.364 -14.549 1.00 88.38 190 LYS A O 1
ATOM 1511 N N . ILE A 1 191 ? 10.332 9.118 -12.973 1.00 90.81 191 ILE A N 1
ATOM 1512 C CA . ILE A 1 191 ? 11.266 8.898 -11.865 1.00 90.81 191 ILE A CA 1
ATOM 1513 C C . ILE A 1 191 ? 12.016 7.589 -12.106 1.00 90.81 191 ILE A C 1
ATOM 1515 O O . ILE A 1 191 ? 11.406 6.524 -12.233 1.00 90.81 191 ILE A O 1
ATOM 1519 N N . SER A 1 192 ? 13.350 7.651 -12.104 1.00 93.50 192 SER A N 1
ATOM 1520 C CA . SER A 1 192 ? 14.202 6.475 -12.297 1.00 93.50 192 SER A CA 1
ATOM 1521 C C . SER A 1 192 ? 14.298 5.592 -11.054 1.00 93.50 192 SER A C 1
ATOM 1523 O O . SER A 1 192 ? 15.356 5.471 -10.433 1.00 93.50 192 SER A O 1
ATOM 1525 N N . TYR A 1 193 ? 13.198 4.926 -10.715 1.00 95.31 193 TYR A N 1
ATOM 1526 C CA . TYR A 1 193 ? 13.095 3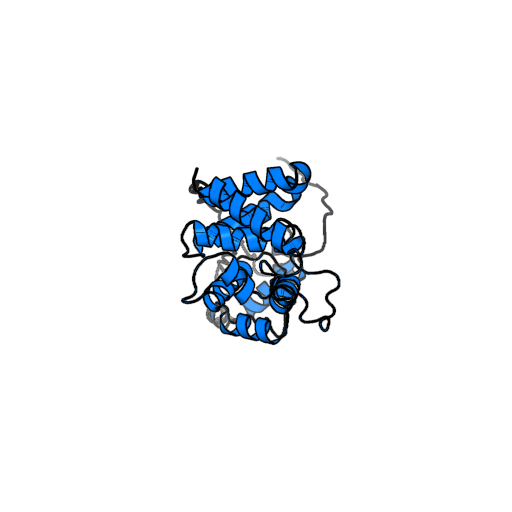.974 -9.609 1.00 95.31 193 TYR A CA 1
ATOM 1527 C C . TYR A 1 193 ? 14.053 2.779 -9.745 1.00 95.31 193 TYR A C 1
ATOM 1529 O O . TYR A 1 193 ? 14.483 2.223 -8.737 1.00 95.31 193 TYR A O 1
ATOM 1537 N N . SER A 1 194 ? 14.459 2.405 -10.964 1.00 93.44 194 SER A N 1
ATOM 1538 C CA . SER A 1 194 ? 15.501 1.387 -11.167 1.00 93.44 194 SER A CA 1
ATOM 1539 C C . SER A 1 194 ? 16.896 1.864 -10.732 1.00 93.44 194 SER A C 1
ATOM 1541 O O . SER A 1 194 ? 17.728 1.073 -10.282 1.00 93.44 194 SER A O 1
ATOM 1543 N N . LYS A 1 195 ? 17.178 3.168 -10.828 1.00 94.44 195 LYS A N 1
ATOM 1544 C CA . LYS A 1 195 ? 18.452 3.765 -10.396 1.00 94.44 195 LYS A CA 1
ATOM 1545 C C . LYS A 1 195 ? 18.421 4.157 -8.923 1.00 94.44 195 LYS A C 1
ATOM 1547 O O . LYS A 1 195 ? 19.405 3.907 -8.235 1.00 94.44 195 LYS A O 1
ATOM 1552 N N . ARG A 1 196 ? 17.295 4.716 -8.473 1.00 94.50 196 ARG A N 1
ATOM 1553 C CA . ARG A 1 196 ? 17.073 5.288 -7.139 1.00 94.50 196 ARG A CA 1
ATOM 1554 C C . ARG A 1 196 ? 15.858 4.660 -6.435 1.00 94.50 196 ARG A C 1
ATOM 1556 O O . ARG A 1 196 ? 14.839 5.330 -6.237 1.00 94.50 196 ARG A O 1
ATOM 1563 N N . PRO A 1 197 ? 15.902 3.356 -6.113 1.00 95.31 197 PRO A N 1
ATOM 1564 C CA . PRO A 1 197 ? 14.771 2.651 -5.510 1.00 95.31 197 PRO A CA 1
ATOM 1565 C C . PRO A 1 197 ? 14.409 3.163 -4.106 1.00 95.31 197 PRO A C 1
ATOM 1567 O O . PRO A 1 197 ? 13.256 3.032 -3.694 1.00 95.31 197 PRO A O 1
ATOM 1570 N N . GLU A 1 198 ? 15.354 3.777 -3.390 1.00 95.06 198 GLU A N 1
ATOM 1571 C CA . GLU A 1 198 ? 15.174 4.371 -2.062 1.00 95.06 198 GLU A CA 1
ATOM 1572 C C . GLU A 1 198 ? 14.124 5.485 -2.032 1.00 95.06 198 GLU A C 1
ATOM 1574 O O . GLU A 1 198 ? 13.457 5.672 -1.016 1.00 95.06 198 GLU A O 1
ATOM 1579 N N . LEU A 1 199 ? 13.906 6.173 -3.160 1.00 95.19 199 LEU A N 1
ATOM 1580 C CA . LEU A 1 199 ? 12.895 7.225 -3.256 1.00 95.19 199 LEU A CA 1
ATOM 1581 C C . LEU A 1 199 ? 11.499 6.706 -2.917 1.00 95.19 199 LEU A C 1
ATOM 1583 O O . LEU A 1 199 ? 10.712 7.441 -2.332 1.00 95.19 199 LEU A O 1
ATOM 1587 N N . LEU A 1 200 ? 11.204 5.441 -3.227 1.00 96.25 200 LEU A N 1
ATOM 1588 C CA . LEU A 1 200 ? 9.894 4.841 -2.984 1.00 96.25 200 LEU A CA 1
ATOM 1589 C C . LEU A 1 200 ? 9.560 4.692 -1.488 1.00 96.25 200 LEU A C 1
ATOM 1591 O O . LEU A 1 200 ? 8.388 4.585 -1.138 1.00 96.25 200 LEU A O 1
ATOM 1595 N N . ALA A 1 201 ? 10.562 4.700 -0.602 1.00 96.00 201 ALA A N 1
ATOM 1596 C CA . ALA A 1 201 ? 10.344 4.655 0.844 1.00 96.00 201 ALA A CA 1
ATOM 1597 C C . ALA A 1 201 ? 9.896 6.008 1.426 1.00 96.00 201 ALA A C 1
ATOM 1599 O O . ALA A 1 201 ? 9.412 6.061 2.555 1.00 96.00 201 ALA A O 1
ATOM 1600 N N . LEU A 1 202 ? 10.047 7.105 0.677 1.00 95.00 202 LEU A N 1
ATOM 1601 C CA . LEU A 1 202 ? 9.640 8.431 1.128 1.00 95.00 202 LEU A CA 1
ATOM 1602 C C . LEU A 1 202 ? 8.132 8.619 0.886 1.00 95.00 202 LEU A C 1
ATOM 1604 O O . LEU A 1 202 ? 7.696 8.472 -0.263 1.00 95.00 202 LEU A O 1
ATOM 1608 N N . PRO A 1 203 ? 7.333 9.006 1.899 1.00 92.25 203 PRO A N 1
ATOM 1609 C CA . PRO A 1 203 ? 5.886 9.207 1.774 1.00 92.25 203 PRO A CA 1
ATOM 1610 C C . PRO A 1 203 ? 5.540 10.539 1.075 1.00 92.25 203 PRO A C 1
ATOM 1612 O O . PRO A 1 203 ? 4.720 11.325 1.543 1.00 92.25 203 PRO A O 1
ATOM 1615 N N . LEU A 1 204 ? 6.199 10.816 -0.051 1.00 94.69 204 LEU A N 1
ATOM 1616 C CA . LEU A 1 204 ? 5.933 11.969 -0.904 1.00 94.69 204 LEU A CA 1
ATOM 1617 C C . LEU A 1 204 ? 4.699 11.704 -1.768 1.00 94.69 204 LEU A C 1
ATOM 1619 O O . LEU A 1 204 ? 4.489 10.580 -2.228 1.00 94.69 204 LEU A O 1
ATOM 1623 N N . GLU A 1 205 ? 3.925 12.754 -2.047 1.00 95.12 205 GLU A N 1
ATOM 1624 C CA . GLU A 1 205 ? 2.697 12.680 -2.853 1.00 95.12 205 GLU A CA 1
ATOM 1625 C C . GLU A 1 205 ? 2.924 11.956 -4.186 1.00 95.12 205 GLU A C 1
ATOM 1627 O O . GLU A 1 205 ? 2.193 11.023 -4.510 1.00 95.12 205 GLU A O 1
ATOM 1632 N N . ILE A 1 206 ? 4.007 12.288 -4.893 1.00 96.12 206 ILE A N 1
ATOM 1633 C CA . ILE A 1 206 ? 4.362 11.656 -6.168 1.00 96.12 206 ILE A CA 1
ATOM 1634 C C . ILE A 1 206 ? 4.596 10.141 -6.051 1.00 96.12 206 ILE A C 1
ATOM 1636 O O . ILE A 1 206 ? 4.172 9.374 -6.914 1.00 96.12 206 ILE A O 1
ATOM 1640 N N . ASN A 1 207 ? 5.213 9.674 -4.962 1.00 96.12 207 ASN A N 1
ATOM 1641 C CA . ASN A 1 207 ? 5.457 8.247 -4.738 1.00 96.12 207 ASN A CA 1
ATOM 1642 C C . ASN A 1 207 ? 4.163 7.501 -4.402 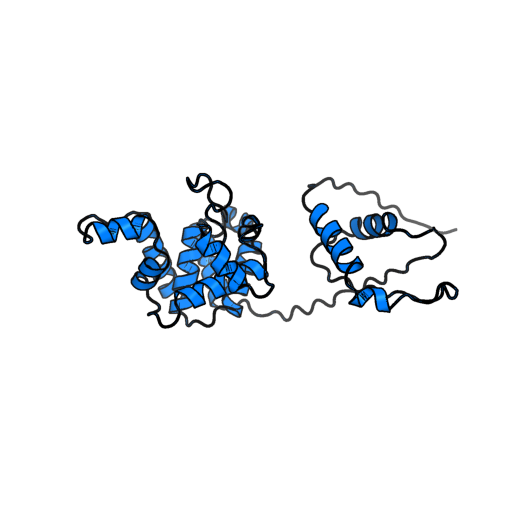1.00 96.12 207 ASN A C 1
ATOM 1644 O O . ASN A 1 207 ? 3.987 6.351 -4.811 1.00 96.12 207 ASN A O 1
ATOM 1648 N N . ILE A 1 208 ? 3.248 8.155 -3.681 1.00 97.81 208 ILE A N 1
ATOM 1649 C CA . ILE A 1 208 ? 1.923 7.611 -3.374 1.00 97.81 208 ILE A CA 1
ATOM 1650 C C . ILE A 1 208 ? 1.126 7.456 -4.674 1.00 97.81 208 ILE A C 1
ATOM 1652 O O . ILE A 1 208 ? 0.632 6.363 -4.949 1.00 97.81 208 ILE A O 1
ATOM 1656 N N . VAL A 1 209 ? 1.091 8.495 -5.516 1.00 97.88 209 VAL A N 1
ATOM 1657 C CA . VAL A 1 209 ? 0.435 8.460 -6.835 1.00 97.88 209 VAL A CA 1
ATOM 1658 C C . VAL A 1 209 ? 1.022 7.356 -7.714 1.00 97.88 209 VAL A C 1
ATOM 1660 O O . VAL A 1 209 ? 0.277 6.529 -8.235 1.00 97.88 209 VAL A O 1
ATOM 1663 N N . ASN A 1 210 ? 2.349 7.261 -7.822 1.00 97.56 210 ASN A N 1
ATOM 1664 C CA . ASN A 1 210 ? 2.989 6.203 -8.609 1.00 97.56 210 ASN A CA 1
ATOM 1665 C C . ASN A 1 210 ? 2.663 4.800 -8.065 1.00 97.56 210 ASN A C 1
ATOM 1667 O O . ASN A 1 210 ? 2.495 3.860 -8.841 1.00 97.56 210 ASN A O 1
ATOM 1671 N N . THR A 1 211 ? 2.516 4.649 -6.744 1.00 97.94 211 THR A N 1
ATOM 1672 C CA . THR A 1 211 ? 2.096 3.380 -6.132 1.00 97.94 211 THR A CA 1
ATOM 1673 C C . THR A 1 211 ? 0.641 3.029 -6.466 1.00 97.94 211 THR A C 1
ATOM 1675 O O . THR A 1 211 ? 0.335 1.860 -6.703 1.00 97.94 211 THR A O 1
ATOM 1678 N N . ILE A 1 212 ? -0.250 4.022 -6.539 1.00 98.19 212 ILE A N 1
ATOM 1679 C CA . ILE A 1 212 ? -1.642 3.839 -6.981 1.00 98.19 212 ILE A CA 1
ATOM 1680 C C . ILE A 1 212 ? -1.679 3.423 -8.455 1.00 98.19 212 ILE A C 1
ATOM 1682 O O . ILE A 1 212 ? -2.327 2.435 -8.786 1.00 98.19 212 ILE A O 1
ATOM 1686 N N . LEU A 1 213 ? -0.908 4.078 -9.327 1.00 97.38 213 LEU A N 1
ATOM 1687 C CA . LEU A 1 213 ? -0.805 3.690 -10.741 1.00 97.38 213 LEU A CA 1
ATOM 1688 C C . LEU A 1 213 ? -0.273 2.263 -10.909 1.00 97.38 213 LEU A C 1
ATOM 1690 O O . LEU A 1 213 ? -0.733 1.512 -11.770 1.00 97.38 213 LEU A O 1
ATOM 1694 N N . PHE A 1 214 ? 0.680 1.860 -10.066 1.00 97.56 214 PHE A N 1
ATOM 1695 C CA . PHE A 1 214 ? 1.181 0.489 -10.032 1.00 97.56 214 PHE A CA 1
ATOM 1696 C C . PHE A 1 214 ? 0.088 -0.507 -9.648 1.00 97.56 214 PHE A C 1
ATOM 1698 O O . PHE A 1 214 ? -0.071 -1.529 -10.317 1.00 97.56 214 PHE A O 1
ATOM 1705 N N . TRP A 1 215 ? -0.706 -0.194 -8.624 1.00 97.50 215 TRP A N 1
ATOM 1706 C CA . TRP A 1 215 ? -1.873 -0.989 -8.254 1.00 97.50 215 TRP A CA 1
ATOM 1707 C C . TRP A 1 215 ? -2.893 -1.096 -9.382 1.00 97.50 215 TRP A C 1
ATOM 1709 O O . TRP A 1 215 ? -3.283 -2.206 -9.745 1.00 97.50 215 TRP A O 1
ATOM 1719 N N . GLU A 1 216 ? -3.298 0.031 -9.965 1.00 96.19 216 GLU A N 1
ATOM 1720 C CA . GLU A 1 216 ? -4.271 0.069 -11.058 1.00 96.19 216 GLU A CA 1
ATOM 1721 C C . GLU A 1 216 ? -3.780 -0.757 -12.248 1.00 96.19 216 GLU A C 1
ATOM 1723 O O . GLU A 1 216 ? -4.533 -1.561 -12.794 1.00 96.19 216 GLU A O 1
ATOM 1728 N N . ARG A 1 217 ? -2.488 -0.656 -12.585 1.00 96.50 217 ARG A N 1
ATOM 1729 C CA . ARG A 1 217 ? -1.864 -1.461 -13.639 1.00 96.50 217 ARG A CA 1
ATOM 1730 C C . ARG A 1 217 ? -1.935 -2.960 -13.351 1.00 96.50 217 ARG A C 1
ATOM 1732 O O . ARG A 1 217 ? -2.162 -3.744 -14.271 1.00 96.50 217 ARG A O 1
ATOM 1739 N N . LEU A 1 218 ? -1.702 -3.363 -12.105 1.00 95.44 218 LEU A N 1
ATOM 1740 C CA . LEU A 1 218 ? -1.708 -4.764 -11.686 1.00 95.44 218 LEU A CA 1
ATOM 1741 C C . LEU A 1 218 ? -3.124 -5.358 -11.578 1.00 95.44 218 LEU A C 1
ATOM 1743 O O . LEU A 1 218 ? -3.328 -6.541 -11.875 1.00 95.44 218 LEU A O 1
ATOM 1747 N N . MET A 1 219 ? -4.086 -4.533 -11.165 1.00 95.44 219 MET A N 1
ATOM 1748 C CA . MET A 1 219 ? -5.489 -4.889 -10.939 1.00 95.44 219 MET A CA 1
ATOM 1749 C C . MET A 1 219 ? -6.400 -4.540 -12.127 1.00 95.44 219 MET A C 1
ATOM 1751 O O . MET A 1 219 ? -7.623 -4.614 -11.983 1.00 95.44 219 MET A O 1
ATOM 1755 N N . ASN A 1 220 ? -5.836 -4.133 -13.268 1.00 93.94 220 ASN A N 1
ATOM 1756 C CA . ASN A 1 220 ? -6.592 -3.744 -14.458 1.00 93.94 220 ASN A CA 1
ATOM 1757 C C . ASN A 1 220 ? -7.442 -4.912 -14.970 1.00 93.94 220 ASN A C 1
ATOM 1759 O O . ASN A 1 220 ? -6.919 -6.011 -15.147 1.00 93.94 220 ASN A O 1
ATOM 1763 N N . ASP A 1 221 ? -8.736 -4.673 -15.190 1.00 92.06 221 ASP A N 1
ATOM 1764 C CA . ASP A 1 221 ? -9.731 -5.670 -15.625 1.00 92.06 221 ASP A CA 1
ATOM 1765 C C . ASP A 1 221 ? -9.910 -6.877 -14.684 1.00 92.06 221 ASP A C 1
ATOM 1767 O O . ASP A 1 221 ? -10.552 -7.867 -15.037 1.00 92.06 221 ASP A O 1
ATOM 1771 N N . LYS A 1 222 ? -9.364 -6.811 -13.462 1.00 94.88 222 LYS A N 1
ATOM 1772 C CA . LYS A 1 222 ? -9.465 -7.892 -12.478 1.00 94.88 222 LYS A CA 1
ATOM 1773 C C . LYS A 1 222 ? -10.570 -7.629 -11.453 1.00 94.88 222 LYS A C 1
ATOM 1775 O O . LYS A 1 222 ? -10.779 -6.475 -11.061 1.00 94.88 222 LYS A O 1
ATOM 1780 N N . PRO A 1 223 ? -11.231 -8.682 -10.938 1.00 95.19 223 PRO A N 1
ATOM 1781 C CA . PRO A 1 223 ? -12.157 -8.545 -9.821 1.00 95.19 223 PRO A CA 1
ATOM 1782 C C . PRO A 1 223 ? -11.501 -7.873 -8.606 1.00 95.19 223 PRO A C 1
ATOM 1784 O O . PRO A 1 223 ? -10.417 -8.252 -8.167 1.00 95.19 223 PRO A O 1
ATOM 1787 N N . LYS A 1 224 ? -12.170 -6.875 -8.023 1.00 93.56 224 LYS A N 1
ATOM 1788 C CA . LYS A 1 224 ? -11.679 -6.145 -6.842 1.00 93.56 224 LYS A CA 1
ATOM 1789 C C . LYS A 1 224 ? -12.056 -6.885 -5.554 1.00 93.56 224 LYS A C 1
ATOM 1791 O O . LYS A 1 224 ? -12.891 -6.417 -4.780 1.00 93.56 224 LYS A O 1
ATOM 1796 N N . ASN A 1 225 ? -11.482 -8.072 -5.364 1.00 95.75 225 ASN A N 1
ATOM 1797 C CA . ASN A 1 225 ? -11.671 -8.908 -4.176 1.00 95.75 225 ASN A CA 1
ATOM 1798 C C . ASN A 1 225 ? -10.330 -9.334 -3.557 1.00 95.75 225 ASN A C 1
ATOM 1800 O O . ASN A 1 225 ? -9.263 -9.150 -4.149 1.00 95.75 225 ASN A O 1
ATOM 1804 N N . PHE A 1 226 ? -10.405 -9.876 -2.341 1.00 95.69 226 PHE A N 1
ATOM 1805 C CA . PHE A 1 226 ? -9.238 -10.241 -1.546 1.00 95.69 226 PHE A CA 1
ATOM 1806 C C . PHE A 1 226 ? -8.358 -11.280 -2.245 1.00 95.69 226 PHE A C 1
ATOM 1808 O O . PHE A 1 226 ? -7.154 -11.079 -2.373 1.00 95.69 226 PHE A O 1
ATOM 1815 N N . GLU A 1 227 ? -8.953 -12.360 -2.742 1.00 94.94 227 GLU A N 1
ATOM 1816 C CA . GLU A 1 227 ? -8.242 -13.462 -3.394 1.00 94.94 227 GLU A CA 1
ATOM 1817 C C . GLU A 1 227 ? -7.459 -12.964 -4.613 1.00 94.94 227 GLU A C 1
ATOM 1819 O O . GLU A 1 227 ? -6.260 -13.203 -4.724 1.00 94.94 227 GLU A O 1
ATOM 1824 N N . THR A 1 228 ? -8.107 -12.166 -5.464 1.00 95.94 228 THR A N 1
ATOM 1825 C CA . THR A 1 228 ? -7.489 -11.609 -6.672 1.00 95.94 228 THR A CA 1
ATOM 1826 C C . THR A 1 228 ? -6.328 -10.680 -6.335 1.00 95.94 228 THR A C 1
ATOM 1828 O O . THR A 1 228 ? -5.287 -10.728 -6.986 1.00 95.94 228 THR A O 1
ATOM 1831 N N . MET A 1 229 ? -6.473 -9.840 -5.308 1.00 95.88 229 MET A N 1
ATOM 1832 C CA . MET A 1 229 ? -5.376 -8.999 -4.829 1.00 95.88 229 MET A CA 1
ATOM 1833 C C . MET A 1 229 ? -4.189 -9.846 -4.360 1.00 95.88 229 MET A C 1
ATOM 1835 O O . MET A 1 229 ? -3.048 -9.529 -4.700 1.00 95.88 229 MET A O 1
ATOM 1839 N N . MET A 1 230 ? -4.432 -10.914 -3.599 1.00 94.69 230 MET A N 1
ATOM 1840 C CA . MET A 1 230 ? -3.363 -11.798 -3.131 1.00 94.69 230 MET A CA 1
ATOM 1841 C C . MET A 1 230 ? -2.666 -12.505 -4.305 1.00 94.69 230 MET A C 1
ATOM 1843 O O . MET A 1 230 ? -1.436 -12.543 -4.346 1.00 94.69 230 MET A O 1
ATOM 1847 N N . ASP A 1 231 ? -3.421 -12.956 -5.311 1.00 93.06 231 ASP A N 1
ATOM 1848 C CA . ASP A 1 231 ? -2.888 -13.560 -6.544 1.00 93.06 231 ASP A CA 1
ATOM 1849 C C . ASP A 1 231 ? -2.055 -12.588 -7.387 1.00 93.06 231 ASP A C 1
ATOM 1851 O O . ASP A 1 231 ? -1.125 -12.984 -8.098 1.00 93.06 231 ASP A O 1
ATOM 1855 N N . VAL A 1 232 ? -2.395 -11.303 -7.331 1.00 93.31 232 VAL A N 1
ATOM 1856 C CA . VAL A 1 232 ? -1.726 -10.236 -8.075 1.00 93.31 232 VAL A CA 1
ATOM 1857 C C . VAL A 1 232 ? -0.443 -9.788 -7.387 1.00 93.31 232 VAL A C 1
ATOM 1859 O O . VAL A 1 232 ? 0.599 -9.702 -8.038 1.00 93.31 232 VAL A O 1
ATOM 1862 N N . LEU A 1 233 ? -0.514 -9.506 -6.085 1.00 90.88 233 LEU A N 1
ATOM 1863 C CA . LEU A 1 233 ? 0.625 -9.028 -5.302 1.00 90.88 233 LEU A CA 1
ATOM 1864 C C . LEU A 1 233 ? 1.605 -10.148 -4.957 1.00 90.88 233 LEU A C 1
ATOM 1866 O O . LEU A 1 233 ? 2.788 -9.875 -4.766 1.00 90.88 233 LEU A O 1
ATOM 1870 N N . LYS A 1 234 ? 1.124 -11.395 -4.910 1.00 89.12 234 LYS A N 1
ATOM 1871 C CA . LYS A 1 234 ? 1.918 -12.606 -4.678 1.00 89.12 234 LYS A CA 1
ATOM 1872 C C . LYS A 1 234 ? 2.825 -12.520 -3.441 1.00 89.12 234 LYS A C 1
ATOM 1874 O O . LYS A 1 234 ? 4.027 -12.766 -3.570 1.00 89.12 234 LYS A O 1
ATOM 1879 N N . PRO A 1 235 ? 2.302 -12.181 -2.243 1.00 86.31 235 PRO A N 1
ATOM 1880 C CA . PRO A 1 235 ? 3.111 -12.289 -1.034 1.00 86.31 235 PRO A CA 1
ATOM 1881 C C . PRO A 1 235 ? 3.558 -13.747 -0.843 1.00 86.31 235 PRO A C 1
ATOM 1883 O O . PRO A 1 235 ? 2.835 -14.673 -1.210 1.00 86.31 235 PRO A O 1
ATOM 1886 N N . VAL A 1 236 ? 4.758 -13.950 -0.293 1.00 84.94 236 VAL A N 1
ATOM 1887 C CA . VAL A 1 236 ? 5.414 -15.273 -0.208 1.00 84.94 236 VAL A CA 1
ATOM 1888 C C . VAL A 1 236 ? 4.506 -16.321 0.441 1.00 84.94 236 VAL A C 1
ATOM 1890 O O . VAL A 1 236 ? 4.267 -17.379 -0.138 1.00 84.94 236 VAL A O 1
ATOM 1893 N N . SER A 1 237 ? 3.912 -15.970 1.578 1.00 81.69 237 SER A N 1
ATOM 1894 C CA . SER A 1 237 ? 2.946 -16.786 2.318 1.00 81.69 237 SER A CA 1
ATOM 1895 C C . SER A 1 237 ? 1.760 -17.262 1.476 1.00 81.69 237 SER A C 1
ATOM 1897 O O . SER A 1 237 ? 1.299 -18.392 1.624 1.00 81.69 237 SER A O 1
ATOM 1899 N N . TRP A 1 238 ? 1.255 -16.422 0.568 1.00 88.69 238 TRP A N 1
ATOM 1900 C CA . TRP A 1 238 ? 0.136 -16.766 -0.305 1.00 88.69 238 TRP A CA 1
ATOM 1901 C C . TRP A 1 238 ? 0.535 -17.780 -1.363 1.00 88.69 238 TRP A C 1
ATOM 1903 O O . TRP A 1 238 ? -0.204 -18.728 -1.612 1.00 88.69 238 TRP A O 1
ATOM 1913 N N . LEU A 1 239 ? 1.719 -17.613 -1.955 1.00 86.56 239 LEU A N 1
ATOM 1914 C CA . LEU A 1 239 ? 2.245 -18.577 -2.917 1.00 86.56 239 LEU A CA 1
ATOM 1915 C C . LEU A 1 239 ? 2.439 -19.951 -2.271 1.00 86.56 239 LEU A C 1
ATOM 1917 O O . LEU A 1 239 ? 2.087 -20.961 -2.875 1.00 86.56 239 LEU A O 1
ATOM 1921 N N . GLU A 1 240 ? 2.948 -19.991 -1.041 1.00 85.31 240 GLU A N 1
ATOM 1922 C CA . GLU A 1 240 ? 3.090 -21.228 -0.269 1.00 85.31 240 GLU A CA 1
ATOM 1923 C C . GLU A 1 240 ? 1.733 -21.848 0.076 1.00 85.31 240 GLU A C 1
ATOM 1925 O O . GLU A 1 240 ? 1.546 -23.053 -0.093 1.00 85.31 240 GLU A O 1
ATOM 1930 N N . TYR A 1 241 ? 0.766 -21.035 0.503 1.00 83.19 241 TYR A N 1
ATOM 1931 C CA . TYR A 1 241 ? -0.588 -21.494 0.812 1.00 83.19 241 TYR A CA 1
ATOM 1932 C C . TYR A 1 241 ? -1.289 -22.105 -0.412 1.00 83.19 241 TYR A C 1
ATOM 1934 O O . TYR A 1 241 ? -1.877 -23.183 -0.317 1.00 83.19 241 TYR A O 1
ATOM 1942 N N . VAL A 1 242 ? -1.181 -21.459 -1.578 1.00 87.00 242 VAL A N 1
ATOM 1943 C CA . VAL A 1 242 ? -1.747 -21.963 -2.839 1.00 87.00 242 VAL A CA 1
ATOM 1944 C C . VAL A 1 242 ? -1.006 -23.210 -3.329 1.00 87.00 242 VAL A C 1
ATOM 1946 O O . VAL A 1 242 ? -1.657 -24.150 -3.770 1.00 87.00 242 VAL A O 1
ATOM 1949 N N . LYS A 1 243 ? 0.330 -23.261 -3.220 1.00 87.00 243 LYS A N 1
ATOM 1950 C CA . LYS A 1 243 ? 1.143 -24.419 -3.639 1.00 87.00 243 LYS A CA 1
ATOM 1951 C C . LYS A 1 243 ? 0.809 -25.694 -2.862 1.00 87.00 243 LYS A C 1
ATOM 1953 O O . LYS A 1 243 ? 0.949 -26.782 -3.406 1.00 87.00 243 LYS A O 1
ATOM 1958 N N . ASN A 1 244 ? 0.387 -25.562 -1.608 1.00 81.44 244 ASN A N 1
ATOM 1959 C CA . ASN A 1 244 ? -0.031 -26.687 -0.771 1.00 81.44 244 ASN A CA 1
ATOM 1960 C C . ASN A 1 244 ? -1.534 -26.999 -0.906 1.00 81.44 244 ASN A C 1
ATOM 1962 O O . ASN A 1 244 ? -2.133 -27.500 0.043 1.00 81.44 244 ASN A O 1
ATOM 1966 N N . ASP A 1 245 ? -2.169 -26.631 -2.026 1.00 82.81 245 ASP A N 1
ATOM 1967 C CA . ASP A 1 245 ? -3.601 -26.825 -2.297 1.00 82.81 245 ASP A CA 1
ATOM 1968 C C . ASP A 1 245 ? -4.518 -26.373 -1.148 1.00 82.81 245 ASP A C 1
ATOM 1970 O O . ASP A 1 245 ? -5.589 -26.936 -0.923 1.00 82.81 245 ASP A O 1
ATOM 1974 N N . LYS A 1 246 ? -4.098 -25.347 -0.392 1.00 83.12 246 LYS A N 1
ATOM 1975 C CA . LYS A 1 246 ? -4.818 -24.836 0.786 1.00 83.12 246 LYS A CA 1
ATOM 1976 C C . LYS A 1 246 ? -5.041 -25.879 1.896 1.00 83.12 246 LYS A C 1
ATOM 1978 O O . LYS A 1 246 ? -5.905 -25.676 2.747 1.00 83.12 246 LYS A O 1
ATOM 1983 N N . GLN A 1 247 ? -4.282 -26.975 1.900 1.00 75.00 247 GLN A N 1
ATOM 1984 C CA . GLN A 1 247 ? -4.396 -28.041 2.902 1.00 75.00 247 GLN A CA 1
ATOM 1985 C C . GLN A 1 247 ? -3.831 -27.613 4.261 1.00 75.00 247 GLN A C 1
ATOM 1987 O O . GLN A 1 247 ? -4.320 -28.038 5.306 1.00 75.00 247 GLN A O 1
ATOM 1992 N N . CYS A 1 248 ? -2.827 -26.735 4.258 1.00 72.94 248 CYS A N 1
ATOM 1993 C CA . CYS A 1 248 ? -2.301 -26.116 5.471 1.00 72.94 248 CYS A CA 1
ATOM 1994 C C . CYS A 1 248 ? -3.147 -24.895 5.858 1.00 72.94 248 CYS A C 1
ATOM 1996 O O . CYS A 1 248 ? -3.599 -24.181 4.965 1.00 72.94 248 CYS A O 1
ATOM 1998 N N . PRO A 1 249 ? -3.317 -24.580 7.155 1.00 75.56 249 PRO A N 1
ATOM 1999 C CA . PRO A 1 249 ? -3.901 -23.310 7.576 1.00 75.56 249 PRO A CA 1
ATOM 2000 C C . PRO A 1 249 ? -3.181 -22.118 6.923 1.00 75.56 249 PRO A C 1
ATOM 2002 O O . PRO A 1 249 ? -1.959 -22.169 6.750 1.00 75.56 249 PRO A O 1
ATOM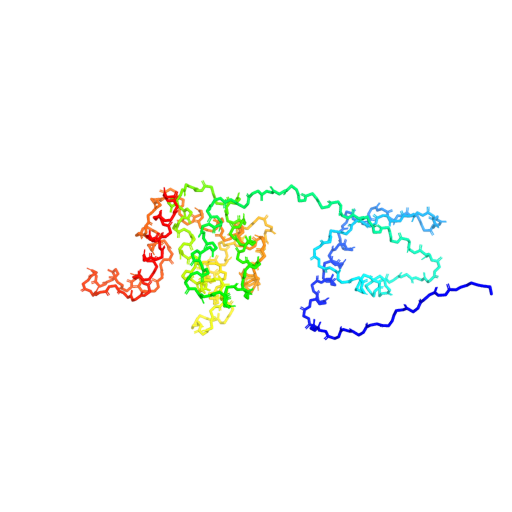 2005 N N . PRO A 1 250 ? -3.901 -21.041 6.559 1.00 79.62 250 PRO A N 1
ATOM 2006 C CA . PRO A 1 250 ? -3.259 -19.853 6.019 1.00 79.62 250 PRO A CA 1
ATOM 2007 C C . PRO A 1 250 ? -2.289 -19.280 7.052 1.00 79.62 250 PRO A C 1
ATOM 2009 O O . PRO A 1 250 ? -2.585 -19.240 8.249 1.00 79.62 250 PRO A O 1
ATOM 2012 N N . ALA A 1 251 ? -1.139 -18.810 6.580 1.00 85.19 251 ALA A N 1
ATOM 2013 C CA . ALA A 1 251 ? -0.182 -18.119 7.426 1.00 85.19 251 ALA A CA 1
ATOM 2014 C C . ALA A 1 251 ? -0.834 -16.907 8.119 1.00 85.19 251 ALA A C 1
ATOM 2016 O O . ALA A 1 251 ? -1.765 -16.285 7.592 1.00 85.19 251 ALA A O 1
ATOM 2017 N N . LEU A 1 252 ? -0.339 -16.572 9.317 1.00 87.56 252 LEU A N 1
ATOM 2018 C CA . LEU A 1 252 ? -0.891 -15.499 10.155 1.00 87.56 252 LEU A CA 1
ATOM 2019 C C . LEU A 1 252 ? -0.978 -14.154 9.420 1.00 87.56 252 LEU A C 1
ATOM 2021 O O . LEU A 1 252 ? -1.896 -13.377 9.668 1.00 87.56 252 LEU A O 1
ATOM 2025 N N . ASP A 1 253 ? -0.066 -13.892 8.488 1.00 87.94 253 ASP A N 1
ATOM 2026 C CA . ASP A 1 253 ? -0.063 -12.668 7.694 1.00 87.94 253 ASP A CA 1
ATOM 2027 C C . ASP A 1 253 ? -1.254 -12.596 6.714 1.00 87.94 253 ASP A C 1
ATOM 2029 O O . ASP A 1 253 ? -1.872 -11.544 6.567 1.00 87.94 253 ASP A O 1
ATOM 2033 N N . ILE A 1 254 ? -1.646 -13.710 6.083 1.00 91.81 254 ILE A N 1
ATOM 2034 C CA . ILE A 1 254 ? -2.834 -13.779 5.214 1.00 91.81 254 ILE A CA 1
ATOM 2035 C C . ILE A 1 254 ? -4.096 -13.532 6.044 1.00 91.81 254 ILE A C 1
ATOM 2037 O O . ILE A 1 254 ? -4.984 -12.785 5.619 1.00 91.81 254 ILE A O 1
ATOM 2041 N N . VAL A 1 255 ? -4.170 -14.153 7.225 1.00 93.62 255 VAL A N 1
ATOM 2042 C CA . VAL A 1 255 ? -5.295 -13.992 8.156 1.00 93.62 255 VAL A CA 1
ATOM 2043 C C . VAL A 1 255 ? -5.422 -12.532 8.580 1.00 93.62 255 VAL A C 1
ATOM 2045 O O . VAL A 1 255 ? -6.511 -11.964 8.494 1.00 93.62 255 VAL A O 1
ATOM 2048 N N . GLU A 1 256 ? -4.314 -11.895 8.956 1.00 94.88 256 GLU A N 1
ATOM 2049 C CA . GLU A 1 256 ? -4.308 -10.503 9.400 1.00 94.88 256 GLU A CA 1
ATOM 2050 C C . GLU A 1 256 ? -4.670 -9.531 8.268 1.00 94.88 256 GLU A C 1
ATOM 2052 O O . GLU A 1 256 ? -5.501 -8.643 8.469 1.00 94.88 256 GLU A O 1
ATOM 2057 N N . ARG A 1 257 ? -4.142 -9.731 7.050 1.00 96.12 257 ARG A N 1
ATOM 2058 C CA . ARG A 1 257 ? -4.550 -8.957 5.860 1.00 96.12 257 ARG A CA 1
ATOM 2059 C C . ARG A 1 257 ? -6.060 -9.030 5.638 1.00 96.12 257 ARG A C 1
ATOM 2061 O O . ARG A 1 257 ? -6.698 -8.003 5.403 1.00 96.12 257 ARG A O 1
ATOM 2068 N N . ARG A 1 258 ? -6.636 -10.237 5.709 1.00 97.19 258 ARG A N 1
ATOM 2069 C CA . ARG A 1 258 ? -8.077 -10.452 5.507 1.00 97.19 258 ARG A CA 1
ATOM 2070 C C . ARG A 1 258 ? -8.898 -9.802 6.615 1.00 97.19 258 ARG A C 1
ATOM 2072 O O . ARG A 1 258 ? -9.925 -9.193 6.323 1.00 97.19 258 ARG A O 1
ATOM 2079 N N . ARG A 1 259 ? -8.438 -9.898 7.865 1.00 97.94 259 ARG A N 1
ATOM 2080 C CA . ARG A 1 259 ? -9.087 -9.275 9.023 1.00 97.94 259 ARG A CA 1
ATOM 2081 C C . ARG A 1 259 ? -9.169 -7.757 8.856 1.00 97.94 259 ARG A C 1
ATOM 2083 O O . ARG A 1 259 ? -10.265 -7.213 8.943 1.00 97.94 259 ARG A O 1
ATOM 2090 N N . ILE A 1 260 ? -8.052 -7.098 8.529 1.00 98.44 260 ILE A N 1
ATOM 2091 C CA . ILE A 1 260 ? -8.017 -5.644 8.287 1.00 98.44 260 ILE A CA 1
ATOM 2092 C C . ILE A 1 260 ? -8.973 -5.262 7.147 1.00 98.44 260 ILE A C 1
ATOM 2094 O O . ILE A 1 260 ? -9.741 -4.313 7.282 1.00 98.44 260 ILE A O 1
ATOM 2098 N N . TYR A 1 261 ? -8.965 -6.012 6.040 1.00 98.31 261 TYR A N 1
ATOM 2099 C CA . TYR A 1 261 ? -9.867 -5.764 4.910 1.00 98.31 261 TYR A CA 1
ATOM 2100 C C . TYR A 1 261 ? -11.346 -5.830 5.303 1.00 98.31 261 TYR A C 1
ATOM 2102 O O . TYR A 1 261 ? -12.099 -4.904 4.997 1.00 98.31 261 TYR A O 1
ATOM 2110 N N . ASN A 1 262 ? -11.755 -6.890 6.001 1.00 98.12 262 ASN A N 1
ATOM 2111 C CA . ASN A 1 262 ? -13.142 -7.068 6.424 1.00 98.12 262 ASN A CA 1
ATOM 2112 C C . ASN A 1 262 ? -13.582 -5.972 7.408 1.00 98.12 262 ASN A C 1
ATOM 2114 O O . ASN A 1 262 ? -14.683 -5.444 7.278 1.00 98.12 262 ASN A O 1
ATOM 2118 N N . GLU A 1 263 ? -12.721 -5.593 8.356 1.00 98.25 263 GLU A N 1
ATOM 2119 C CA . GLU A 1 263 ? -13.004 -4.516 9.313 1.00 98.25 263 GLU A CA 1
ATOM 2120 C C . GLU A 1 263 ? -13.182 -3.167 8.611 1.00 98.25 263 GLU A C 1
ATOM 2122 O O . GLU A 1 263 ? -14.171 -2.474 8.853 1.00 98.25 263 GLU A O 1
ATOM 2127 N N . LEU A 1 264 ? -12.278 -2.811 7.691 1.00 98.12 264 LEU A N 1
ATOM 2128 C CA . LEU A 1 264 ? -12.409 -1.580 6.910 1.00 98.12 264 LEU A CA 1
ATOM 2129 C C . LEU A 1 264 ? -13.669 -1.583 6.044 1.00 98.12 264 LEU A C 1
ATOM 2131 O O . LEU A 1 264 ? -14.330 -0.553 5.937 1.00 98.12 264 LEU A O 1
ATOM 2135 N N . LEU A 1 265 ? -14.031 -2.727 5.458 1.00 96.69 265 LEU A N 1
ATOM 2136 C CA . LEU A 1 265 ? -15.244 -2.837 4.655 1.00 96.69 265 LEU A CA 1
ATOM 2137 C C . LEU A 1 265 ? -16.494 -2.524 5.491 1.00 96.69 265 LEU A C 1
ATOM 2139 O O . LEU A 1 265 ? -17.296 -1.692 5.074 1.00 96.69 265 LEU A O 1
ATOM 2143 N N . VAL A 1 266 ? -16.608 -3.102 6.691 1.00 97.38 266 VAL A N 1
ATOM 2144 C CA . VAL A 1 266 ? -17.711 -2.822 7.629 1.00 97.38 266 VAL A CA 1
ATOM 2145 C C . VAL A 1 266 ? -17.723 -1.349 8.048 1.00 97.38 266 VAL A C 1
ATOM 2147 O O . VAL A 1 266 ? -18.775 -0.712 8.062 1.00 97.38 266 VAL A O 1
ATOM 2150 N N . ILE A 1 267 ? -16.560 -0.772 8.358 1.00 96.62 267 ILE A N 1
ATOM 2151 C CA . ILE A 1 267 ? -16.446 0.641 8.751 1.00 96.62 267 ILE A CA 1
ATOM 2152 C C . ILE A 1 267 ? -16.875 1.573 7.607 1.00 96.62 267 ILE A C 1
ATOM 2154 O O . ILE A 1 267 ? -17.461 2.630 7.836 1.00 96.62 267 ILE A O 1
ATOM 2158 N N . TYR A 1 268 ? -16.589 1.221 6.357 1.00 94.62 268 TYR A N 1
ATOM 2159 C CA . TYR A 1 268 ? -16.967 2.047 5.210 1.00 94.62 268 TYR A CA 1
ATOM 2160 C C . TYR A 1 268 ? -18.439 1.904 4.820 1.00 94.62 268 TYR A C 1
ATOM 2162 O O . TYR A 1 268 ? -18.962 2.810 4.175 1.00 94.62 268 TYR A O 1
ATOM 2170 N N . GLU A 1 269 ? -19.103 0.819 5.223 1.00 88.81 269 GLU A N 1
ATOM 2171 C CA . GLU A 1 269 ? -20.536 0.597 4.998 1.00 88.81 269 GLU A CA 1
ATOM 2172 C C . GLU A 1 269 ? -21.447 1.363 5.968 1.00 88.81 269 GLU A C 1
ATOM 2174 O O . GLU A 1 269 ? -22.557 1.711 5.571 1.00 88.81 269 GLU A O 1
ATOM 2179 N N . ASN A 1 270 ? -20.970 1.663 7.182 1.00 79.38 270 ASN A N 1
ATOM 2180 C CA . ASN A 1 270 ? -21.710 2.391 8.227 1.00 79.38 270 ASN A CA 1
ATOM 2181 C C . ASN A 1 270 ? -21.316 3.863 8.288 1.00 79.38 270 ASN A C 1
ATOM 2183 O O . ASN A 1 270 ? -22.147 4.766 8.084 1.00 79.38 270 ASN A O 1
#

Sequence (270 aa):
MLCFSQLLVFGMISVASCSSLMELVQQAAHSDSYNKICVDPKNCSRECDIKIPTFCIAFTDVYSCIAKAWCRPKCAIKCKVLPFVDVHRRHSVPCYVKKTLCYIEDRVGKKAFCCIKNDAIKILECIERNLRGGRREYALFTATILHNTSFLKVFEAKGDCCTDKYKSRGLLMITYEKNYKLLEKISCEKISYSKRPELLALPLEINIVNTILFWERLMNDKPKNFETMMDVLKPVSWLEYVKNDKQCPPALDIVERRRIYNELLVIYEN

pLDDT: mean 74.48, std 26.35, range [22.81, 98.56]

Organism: NCBI:txid6039